Protein AF-A0A4Q3JLR6-F1 (afdb_monomer_lite)

Secondary structure (DSSP, 8-state):
-------------------------------PPPHHHHHHHHHHHHTT-TT-PPPHHHHHHHH-TT-PPBP-S---------B--SSPPPBPPSPPPPTTTS-TTHHHHHSBSS-B-TTSBBSS---------SB---SSSEEEEEEETTEES-S-----TT-EEEEEE--SS--B-EEEETS--SS---B-TTS--EEE--SSSS--EEEE------

Radius of gyration: 26.99 Å; chains: 1; bounding box: 65×76×69 Å

pLDDT: mean 77.84, std 20.74, range [34.09, 97.25]

Sequence (218 aa):
MVPPGAIFVGIAATAAALVPLACKRHPETGAHPSASASASAAASAIDKAKGVSLPLEQIAKQVNPGGLAPYEGPFGTVSGTITVKGDPPPALPGPKPPARRCGSESRPLVDRLFRVGPAGELADAVVGVTDYKAFVPAEQPAVNLSIRGCAFDRRAIALTYGQRIDVKNEDKTERYLPHLNGAQAAALMVAMPGGDAAPLLPPLPGPYTLTDDLMHPW

Foldseek 3Di:
DDDDDDDDDDDDDDDDDDDDDDDDDDPPPPPDDAVVVQLVQLVVVLVPDPDDRDPVVVLCCVQPVVNFDADPDDDDDDDDFDFDDDDDFDFADDDQDDCVQAPPQCCQVRGGPWHADPVRTTPADDDDDDDDPHRHDDRHLEAEWEDGRQDIPGFDDDDRARRKYFYAYQDQQDKFFKDWAVADDPDIFIRDHVDGTGIGHRNDDDDTGIDTPDDDPD

Structure (mmCIF, N/CA/C/O backbone):
data_AF-A0A4Q3JLR6-F1
#
_entry.id   AF-A0A4Q3JLR6-F1
#
loop_
_atom_site.group_PDB
_atom_site.id
_atom_site.type_symbol
_atom_site.label_atom_id
_atom_site.label_alt_id
_atom_site.label_comp_id
_atom_site.label_asym_id
_atom_site.label_entity_id
_atom_site.label_seq_id
_atom_site.pdbx_PDB_ins_code
_atom_site.Cartn_x
_atom_site.Cartn_y
_atom_site.Cartn_z
_atom_site.occupancy
_atom_site.B_iso_or_equiv
_atom_site.auth_seq_id
_atom_site.auth_comp_id
_atom_site.auth_asym_id
_atom_site.auth_atom_id
_atom_site.pdbx_PDB_model_num
ATOM 1 N N . MET A 1 1 ? 37.969 -54.412 18.534 1.00 35.50 1 MET A N 1
ATOM 2 C CA . MET A 1 1 ? 38.323 -55.396 19.578 1.00 35.50 1 MET A CA 1
ATOM 3 C C . MET A 1 1 ? 39.426 -54.793 20.443 1.00 35.50 1 MET A C 1
ATOM 5 O O . MET A 1 1 ? 40.494 -54.588 19.899 1.00 35.50 1 MET A O 1
ATOM 9 N N . VAL A 1 2 ? 39.059 -54.421 21.688 1.00 35.19 2 VAL A N 1
ATOM 10 C CA . VAL A 1 2 ? 39.763 -54.410 23.011 1.00 35.19 2 VAL A CA 1
ATOM 11 C C . VAL A 1 2 ? 41.275 -54.017 23.088 1.00 35.19 2 VAL A C 1
ATOM 13 O O . VAL A 1 2 ? 42.024 -54.324 22.176 1.00 35.19 2 VAL A O 1
ATOM 16 N N . PRO A 1 3 ? 41.787 -53.507 24.235 1.00 61.84 3 PRO A N 1
ATOM 17 C CA . PRO A 1 3 ? 42.004 -52.113 24.690 1.00 61.84 3 PRO A CA 1
ATOM 18 C C . PRO A 1 3 ? 43.518 -51.966 25.088 1.00 61.84 3 PRO A C 1
ATOM 20 O O . PRO A 1 3 ? 44.324 -52.519 24.346 1.00 61.84 3 PRO A O 1
ATOM 23 N N . PRO A 1 4 ? 43.993 -51.446 26.254 1.00 58.72 4 PRO A N 1
ATOM 24 C CA . PRO A 1 4 ? 43.589 -50.376 27.190 1.00 58.72 4 PRO A CA 1
ATOM 25 C C . PRO A 1 4 ? 44.741 -49.369 27.478 1.00 58.72 4 PRO A C 1
ATOM 27 O O . PRO A 1 4 ? 45.855 -49.521 26.990 1.00 58.72 4 PRO A O 1
ATOM 30 N N . GLY A 1 5 ? 44.515 -48.373 28.346 1.00 40.22 5 GLY A N 1
ATOM 31 C CA . GLY A 1 5 ? 45.630 -47.641 28.964 1.00 40.22 5 GLY A CA 1
ATOM 32 C C . GLY A 1 5 ? 45.243 -46.378 29.723 1.00 40.22 5 GLY A C 1
ATOM 33 O O . GLY A 1 5 ? 45.533 -45.278 29.271 1.00 40.22 5 GLY A O 1
ATOM 34 N N . ALA A 1 6 ? 44.595 -46.533 30.877 1.00 47.84 6 ALA A N 1
ATOM 35 C CA . ALA A 1 6 ? 44.444 -45.466 31.861 1.00 47.84 6 ALA A CA 1
ATOM 36 C C . ALA A 1 6 ? 45.706 -45.379 32.739 1.00 47.84 6 ALA A C 1
ATOM 38 O O . ALA A 1 6 ? 46.126 -46.402 33.275 1.00 47.84 6 ALA A O 1
ATOM 39 N N . ILE A 1 7 ? 46.255 -44.175 32.945 1.00 49.56 7 ILE A N 1
ATOM 40 C CA . ILE A 1 7 ? 47.109 -43.843 34.098 1.00 49.56 7 ILE A CA 1
ATOM 41 C C . ILE A 1 7 ? 46.706 -42.457 34.623 1.00 49.56 7 ILE A C 1
ATOM 43 O O . ILE A 1 7 ? 46.738 -41.463 33.903 1.00 49.56 7 ILE A O 1
ATOM 47 N N . PHE A 1 8 ? 46.321 -42.438 35.899 1.00 39.84 8 PHE A N 1
ATOM 48 C CA . PHE A 1 8 ? 46.140 -41.278 36.772 1.00 39.84 8 PHE A CA 1
ATOM 49 C C . PHE A 1 8 ? 47.484 -40.841 37.366 1.00 39.84 8 PHE A C 1
ATOM 51 O O . PHE A 1 8 ? 48.142 -41.699 37.938 1.00 39.84 8 PHE A O 1
ATOM 58 N N . VAL A 1 9 ? 47.803 -39.539 37.345 1.00 43.84 9 VAL A N 1
ATOM 59 C CA . VAL A 1 9 ? 48.563 -38.729 38.341 1.00 43.84 9 VAL A CA 1
ATOM 60 C C . VAL A 1 9 ? 48.298 -37.263 37.925 1.00 43.84 9 VAL A C 1
ATOM 62 O O . VAL A 1 9 ? 48.323 -36.986 36.736 1.00 43.84 9 VAL A O 1
ATOM 65 N N . GLY A 1 10 ? 48.001 -36.234 38.716 1.00 34.31 10 GLY A N 1
ATOM 66 C CA . GLY A 1 10 ? 48.010 -35.973 40.148 1.00 34.31 10 GLY A CA 1
ATOM 67 C C . GLY A 1 10 ? 48.286 -34.465 40.328 1.00 34.31 10 GLY A C 1
ATOM 68 O O . GLY A 1 10 ? 49.300 -33.980 39.853 1.00 34.31 10 GLY A O 1
ATOM 69 N N . ILE A 1 11 ? 47.352 -33.760 40.980 1.00 44.03 11 ILE A N 1
ATOM 70 C CA . ILE A 1 11 ? 47.501 -32.547 41.817 1.00 44.03 11 ILE A CA 1
ATOM 71 C C . ILE A 1 11 ? 48.269 -31.329 41.249 1.00 44.03 11 ILE A C 1
ATOM 73 O O . ILE A 1 11 ? 49.492 -31.324 41.193 1.00 44.03 11 ILE A O 1
ATOM 77 N N . ALA A 1 12 ? 47.559 -30.206 41.082 1.00 39.41 12 ALA A N 1
ATOM 78 C CA . ALA A 1 12 ? 48.011 -28.900 41.581 1.00 39.41 12 ALA A CA 1
ATOM 79 C C . ALA A 1 12 ? 46.808 -27.963 41.760 1.00 39.41 12 ALA A C 1
ATOM 81 O O . ALA A 1 12 ? 46.149 -27.569 40.800 1.00 39.41 12 ALA A O 1
ATOM 82 N N . ALA A 1 13 ? 46.516 -27.634 43.016 1.00 45.53 13 ALA A N 1
ATOM 83 C CA . ALA A 1 13 ? 45.583 -26.590 43.393 1.00 45.53 13 ALA A CA 1
ATOM 84 C C . ALA A 1 13 ? 46.264 -25.222 43.252 1.00 45.53 13 ALA A C 1
ATOM 86 O O . ALA A 1 13 ? 47.296 -24.981 43.876 1.00 45.53 13 ALA A O 1
ATOM 87 N N . THR A 1 14 ? 45.650 -24.309 42.506 1.00 44.09 14 THR A N 1
ATOM 88 C CA . THR A 1 14 ? 45.899 -22.869 42.626 1.00 44.09 14 THR A CA 1
ATOM 89 C C . THR A 1 14 ? 44.562 -22.150 42.693 1.00 44.09 14 THR A C 1
ATOM 91 O O . THR A 1 14 ? 43.812 -22.049 41.725 1.00 44.09 14 THR A O 1
ATOM 94 N N . ALA A 1 15 ? 44.254 -21.675 43.896 1.00 44.75 15 ALA A N 1
ATOM 95 C CA . ALA A 1 15 ? 43.180 -20.738 44.149 1.00 44.75 15 ALA A CA 1
ATOM 96 C C . ALA A 1 15 ? 43.556 -19.379 43.542 1.00 44.75 15 ALA A C 1
ATOM 98 O O . ALA A 1 15 ? 44.544 -18.769 43.946 1.00 44.75 15 ALA A O 1
ATOM 99 N N . ALA A 1 16 ? 42.753 -18.897 42.596 1.00 45.00 16 ALA A N 1
ATOM 100 C CA . ALA A 1 16 ? 42.774 -17.512 42.148 1.00 45.00 16 ALA A CA 1
ATOM 101 C C . ALA A 1 16 ? 41.380 -16.922 42.377 1.00 45.00 16 ALA A C 1
ATOM 103 O O . ALA A 1 16 ? 40.434 -17.191 41.640 1.00 45.00 16 ALA A O 1
ATOM 104 N N . ALA A 1 17 ? 41.259 -16.150 43.456 1.00 46.53 17 ALA A N 1
ATOM 105 C CA . ALA A 1 17 ? 40.104 -15.315 43.729 1.00 46.53 17 ALA A CA 1
ATOM 106 C C . ALA A 1 17 ? 40.109 -14.120 42.762 1.00 46.53 17 ALA A C 1
ATOM 108 O O . ALA A 1 17 ? 41.032 -13.307 42.785 1.00 46.53 17 ALA A O 1
ATOM 109 N N . LEU A 1 18 ? 39.071 -14.006 41.932 1.00 42.97 18 LEU A N 1
ATOM 110 C CA . LEU A 1 18 ? 38.823 -12.855 41.065 1.00 42.97 18 LEU A CA 1
ATOM 111 C C . LEU A 1 18 ? 37.411 -12.313 41.328 1.00 42.97 18 LEU A C 1
ATOM 113 O O . LEU A 1 18 ? 36.405 -12.901 40.949 1.00 42.97 18 LEU A O 1
ATOM 117 N N . VAL A 1 19 ? 37.411 -11.210 42.078 1.00 43.50 19 VAL A N 1
ATOM 118 C CA . VAL A 1 19 ? 36.491 -10.060 42.120 1.00 43.50 19 VAL A CA 1
ATOM 119 C C . VAL A 1 19 ? 35.161 -10.202 41.346 1.00 43.50 19 VAL A C 1
ATOM 121 O O . VAL A 1 19 ? 35.178 -10.241 40.116 1.00 43.50 19 VAL A O 1
ATOM 124 N N . PRO A 1 20 ? 33.989 -10.143 42.013 1.00 41.44 20 PRO A N 1
ATOM 125 C CA . PRO A 1 20 ? 32.716 -9.995 41.317 1.00 41.44 20 PRO A CA 1
ATOM 126 C C . PRO A 1 20 ? 32.564 -8.558 40.792 1.00 41.44 20 PRO A C 1
ATOM 128 O O . PRO A 1 20 ? 32.351 -7.613 41.553 1.00 41.44 20 PRO A O 1
ATOM 131 N N . LEU A 1 21 ? 32.645 -8.390 39.471 1.00 41.97 21 LEU A N 1
ATOM 132 C CA . LEU A 1 21 ? 32.156 -7.195 38.785 1.00 41.97 21 LEU A CA 1
ATOM 133 C C . LEU A 1 21 ? 30.625 -7.181 38.859 1.00 41.97 21 LEU A C 1
ATOM 135 O O . LEU A 1 21 ? 29.932 -7.929 38.172 1.00 41.97 21 LEU A O 1
ATOM 139 N N . ALA A 1 22 ? 30.106 -6.320 39.728 1.00 40.38 22 ALA A N 1
ATOM 140 C CA . ALA A 1 22 ? 28.695 -5.999 39.830 1.00 40.38 22 ALA A CA 1
ATOM 141 C C . ALA A 1 22 ? 28.209 -5.312 38.540 1.00 40.38 22 ALA A C 1
ATOM 143 O O . ALA A 1 22 ? 28.513 -4.144 38.289 1.00 40.38 22 ALA A O 1
ATOM 144 N N . CYS A 1 23 ? 27.417 -6.016 37.728 1.00 38.97 23 CYS A N 1
ATOM 145 C CA . CYS A 1 23 ? 26.651 -5.409 36.642 1.00 38.97 23 CYS A CA 1
ATOM 146 C C . CYS A 1 23 ? 25.547 -4.514 37.229 1.00 38.97 23 CYS A C 1
ATOM 148 O O . CYS A 1 23 ? 24.474 -4.989 37.603 1.00 38.97 23 CYS A O 1
ATOM 150 N N . LYS A 1 24 ? 25.791 -3.201 37.289 1.00 36.09 24 LYS A N 1
ATOM 151 C CA . LYS A 1 24 ? 24.725 -2.201 37.420 1.00 36.09 24 LYS A CA 1
ATOM 152 C C . LYS A 1 24 ? 23.879 -2.233 36.144 1.00 36.09 24 LYS A C 1
ATOM 154 O O . LYS A 1 24 ? 24.362 -1.860 35.079 1.00 36.09 24 LYS A O 1
ATOM 159 N N . ARG A 1 25 ? 22.622 -2.675 36.244 1.00 39.12 25 ARG A N 1
ATOM 160 C CA . ARG A 1 25 ? 21.622 -2.458 35.190 1.00 39.12 25 ARG A CA 1
ATOM 161 C C . ARG A 1 25 ? 21.289 -0.968 35.160 1.00 39.12 25 ARG A C 1
ATOM 163 O O . ARG A 1 25 ? 20.754 -0.440 36.132 1.00 39.12 25 ARG A O 1
ATOM 170 N N . HIS A 1 26 ? 21.630 -0.303 34.062 1.00 34.09 26 HIS A N 1
ATOM 171 C CA . HIS A 1 26 ? 21.045 0.989 33.732 1.00 34.09 26 HIS A CA 1
ATOM 172 C C . HIS A 1 26 ? 19.558 0.779 33.410 1.00 34.09 26 HIS A C 1
ATOM 174 O O . HIS A 1 26 ? 19.243 -0.130 32.639 1.00 34.09 26 HIS A O 1
ATOM 180 N N . PRO A 1 27 ? 18.636 1.576 33.973 1.00 37.34 27 PRO A N 1
ATOM 181 C CA . PRO A 1 27 ? 17.302 1.681 33.413 1.00 37.34 27 PRO A CA 1
ATOM 182 C C . PRO A 1 27 ? 17.435 2.423 32.080 1.00 37.34 27 PRO A C 1
ATOM 184 O O . PRO A 1 27 ? 17.799 3.599 32.050 1.00 37.34 27 PRO A O 1
ATOM 187 N N . GLU A 1 28 ? 17.193 1.726 30.973 1.00 38.84 28 GLU A N 1
ATOM 188 C CA . GLU A 1 28 ? 16.922 2.387 29.702 1.00 38.84 28 GLU A CA 1
ATOM 189 C C . GLU A 1 28 ? 15.568 3.078 29.825 1.00 38.84 28 GLU A C 1
ATOM 191 O O . GLU A 1 28 ? 14.506 2.476 29.677 1.00 38.84 28 GLU A O 1
ATOM 196 N N . THR A 1 29 ? 15.610 4.370 30.126 1.00 38.75 29 THR A N 1
ATOM 197 C CA . THR A 1 29 ? 14.487 5.277 29.926 1.00 38.75 29 THR A CA 1
ATOM 198 C C . THR A 1 29 ? 14.342 5.506 28.421 1.00 38.75 29 THR A C 1
ATOM 200 O O . THR A 1 29 ? 14.709 6.551 27.891 1.00 38.75 29 THR A O 1
ATOM 203 N N . GLY A 1 30 ? 13.851 4.492 27.707 1.00 34.91 30 GLY A N 1
ATOM 204 C CA . GLY A 1 30 ? 13.341 4.650 26.354 1.00 34.91 30 GLY A CA 1
ATOM 205 C C . GLY A 1 30 ? 12.062 5.469 26.437 1.00 34.91 30 GLY A C 1
ATOM 206 O O . GLY A 1 30 ? 11.002 4.944 26.772 1.00 34.91 30 GLY A O 1
ATOM 207 N N . ALA A 1 31 ? 12.165 6.775 26.206 1.00 40.59 31 ALA A N 1
ATOM 208 C CA . ALA A 1 31 ? 11.003 7.631 26.049 1.00 40.59 31 ALA A CA 1
ATOM 209 C C . ALA A 1 31 ? 10.221 7.153 24.817 1.00 40.59 31 ALA A C 1
ATOM 211 O O . ALA A 1 31 ? 10.590 7.447 23.682 1.00 40.59 31 ALA A O 1
ATOM 212 N N . HIS A 1 32 ? 9.153 6.389 25.046 1.00 40.84 32 HIS A N 1
ATOM 213 C CA . HIS A 1 32 ? 8.146 6.141 24.025 1.00 40.84 32 HIS A CA 1
ATOM 214 C C . HIS A 1 32 ? 7.546 7.499 23.629 1.00 40.84 32 HIS A C 1
ATOM 216 O O . HIS A 1 32 ? 7.118 8.245 24.519 1.00 40.84 32 HIS A O 1
ATOM 222 N N . PRO A 1 33 ? 7.519 7.869 22.337 1.00 41.62 33 PRO A N 1
ATOM 223 C CA . PRO A 1 33 ? 6.806 9.065 21.920 1.00 41.62 33 PRO A CA 1
ATOM 224 C C . PRO A 1 33 ? 5.339 8.917 22.337 1.00 41.62 33 PRO A C 1
ATOM 226 O O . PRO A 1 33 ? 4.688 7.919 22.035 1.00 41.62 33 PRO A O 1
ATOM 229 N N . SER A 1 34 ? 4.844 9.894 23.096 1.00 41.53 34 SER A N 1
ATOM 230 C CA . SER A 1 34 ? 3.476 9.906 23.612 1.00 41.53 34 SER A CA 1
ATOM 231 C C . SER A 1 34 ? 2.475 9.767 22.457 1.00 41.53 34 SER A C 1
ATOM 233 O O . SER A 1 34 ? 2.562 10.496 21.467 1.00 41.53 34 SER A O 1
ATOM 235 N N . ALA A 1 35 ? 1.506 8.856 22.583 1.00 45.66 35 ALA A N 1
ATOM 236 C CA . ALA A 1 35 ? 0.460 8.606 21.583 1.00 45.66 35 ALA A CA 1
ATOM 237 C C . ALA A 1 35 ? -0.347 9.874 21.226 1.00 45.66 35 ALA A C 1
ATOM 239 O O . ALA A 1 35 ? -0.859 10.005 20.114 1.00 45.66 35 ALA A O 1
ATOM 240 N N . SER A 1 36 ? -0.380 10.857 22.133 1.00 38.28 36 SER A N 1
ATOM 241 C CA . SER A 1 36 ? -0.976 12.178 21.909 1.00 38.28 36 SER A CA 1
ATOM 242 C C . SER A 1 36 ? -0.201 13.019 20.877 1.00 38.28 36 SER A C 1
ATOM 244 O O . SER A 1 36 ? -0.793 13.750 20.080 1.00 38.28 36 SER A O 1
ATOM 246 N N . ALA A 1 37 ? 1.124 12.844 20.793 1.00 35.47 37 ALA A N 1
ATOM 247 C CA . ALA A 1 37 ? 1.944 13.432 19.735 1.00 35.47 37 ALA A CA 1
ATOM 248 C C . ALA A 1 37 ? 1.745 12.721 18.387 1.00 35.47 37 ALA A C 1
ATOM 250 O O . ALA A 1 37 ? 1.830 13.374 17.356 1.00 35.47 37 ALA A O 1
ATOM 251 N N . SER A 1 38 ? 1.428 11.421 18.376 1.00 45.47 38 SER A N 1
ATOM 252 C CA . SER A 1 38 ? 1.173 10.645 17.150 1.00 45.47 38 SER A CA 1
ATOM 253 C C . SER A 1 38 ? -0.202 10.949 16.536 1.00 45.47 38 SER A C 1
ATOM 255 O O . SER A 1 38 ? -0.286 11.156 15.331 1.00 45.47 38 SER A O 1
ATOM 257 N N . ALA A 1 39 ? -1.260 11.121 17.339 1.00 40.66 39 ALA A N 1
ATOM 258 C CA . ALA A 1 39 ? -2.572 11.558 16.839 1.00 40.66 39 ALA A CA 1
ATOM 259 C C . ALA A 1 39 ? -2.558 13.017 16.334 1.00 40.66 39 ALA A C 1
ATOM 261 O O . ALA A 1 39 ? -3.150 13.330 15.301 1.00 40.66 39 ALA A O 1
ATOM 262 N N . SER A 1 40 ? -1.826 13.902 17.023 1.00 38.78 40 SER A N 1
ATOM 263 C CA . SER A 1 40 ? -1.616 15.292 16.596 1.00 38.78 40 SER A CA 1
ATOM 264 C C . SER A 1 40 ? -0.673 15.395 15.388 1.00 38.78 40 SER A C 1
ATOM 266 O O . SER A 1 40 ? -0.902 16.208 14.498 1.00 38.78 40 SER A O 1
ATOM 268 N N . ALA A 1 41 ? 0.335 14.524 15.270 1.00 41.88 41 ALA A N 1
ATOM 269 C CA . ALA A 1 41 ? 1.189 14.430 14.084 1.00 41.88 41 ALA A CA 1
ATOM 270 C C . ALA A 1 41 ? 0.464 13.795 12.888 1.00 41.88 41 ALA A C 1
ATOM 272 O O . ALA A 1 41 ? 0.683 14.230 11.760 1.00 41.88 41 ALA A O 1
ATOM 273 N N . ALA A 1 42 ? -0.430 12.828 13.116 1.00 43.69 42 ALA A N 1
ATOM 274 C CA . ALA A 1 42 ? -1.326 12.290 12.097 1.00 43.69 42 ALA A CA 1
ATOM 275 C C . ALA A 1 42 ? -2.252 13.387 11.555 1.00 43.69 42 ALA A C 1
ATOM 277 O O . ALA A 1 42 ? -2.333 13.568 10.346 1.00 43.69 42 ALA A O 1
ATOM 278 N N . ALA A 1 43 ? -2.854 14.191 12.436 1.00 39.97 43 ALA A N 1
ATOM 279 C CA . ALA A 1 43 ? -3.676 15.337 12.052 1.00 39.97 43 ALA A CA 1
ATOM 280 C C . ALA A 1 43 ? -2.866 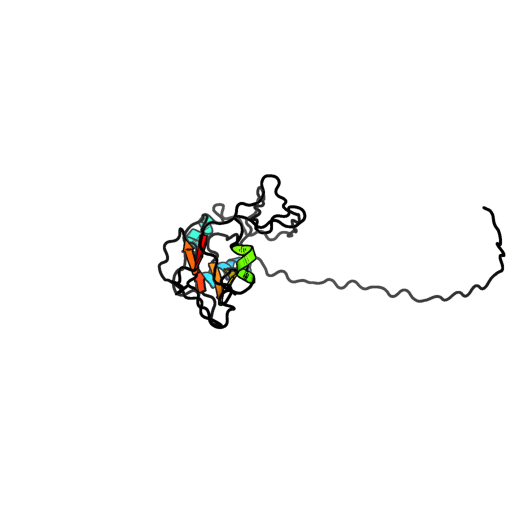16.461 11.367 1.00 39.97 43 ALA A C 1
ATOM 282 O O . ALA A 1 43 ? -3.263 16.972 10.325 1.00 39.97 43 ALA A O 1
ATOM 283 N N . SER A 1 44 ? -1.688 16.808 11.894 1.00 38.00 44 SER A N 1
ATOM 284 C CA . SER A 1 44 ? -0.866 17.926 11.401 1.00 38.00 44 SER A CA 1
ATOM 285 C C . SER A 1 44 ? -0.096 17.603 10.111 1.00 38.00 44 SER A C 1
ATOM 287 O O . SER A 1 44 ? 0.204 18.495 9.316 1.00 38.00 44 SER A O 1
ATOM 289 N N . ALA A 1 45 ? 0.201 16.329 9.846 1.00 43.88 45 ALA A N 1
ATOM 290 C CA . ALA A 1 45 ? 0.805 15.903 8.586 1.00 43.88 45 ALA A CA 1
ATOM 291 C C . ALA A 1 45 ? -0.213 15.770 7.441 1.00 43.88 45 ALA A C 1
ATOM 293 O O . ALA A 1 45 ? 0.207 15.751 6.283 1.00 43.88 45 ALA A O 1
ATOM 294 N N . ILE A 1 46 ? -1.515 15.703 7.743 1.00 47.50 46 ILE A N 1
ATOM 295 C CA . ILE A 1 46 ? -2.594 15.786 6.746 1.00 47.50 46 ILE A CA 1
ATOM 296 C C . ILE A 1 46 ? -2.769 17.242 6.269 1.00 47.50 46 ILE A C 1
ATOM 298 O O . ILE A 1 46 ? -3.002 17.465 5.084 1.00 47.50 46 ILE A O 1
ATOM 302 N N . ASP A 1 47 ? -2.526 18.236 7.130 1.00 41.09 47 ASP A N 1
ATOM 303 C CA . ASP A 1 47 ? -2.670 19.665 6.794 1.00 41.09 47 ASP A CA 1
ATOM 304 C C . ASP A 1 47 ? -1.568 20.241 5.884 1.00 41.09 47 ASP A C 1
ATOM 306 O O . ASP A 1 47 ? -1.758 21.284 5.257 1.00 41.09 47 ASP A O 1
ATOM 310 N N . LYS A 1 48 ? -0.401 19.590 5.772 1.00 42.75 48 LYS A N 1
ATOM 311 C CA . LYS A 1 48 ? 0.719 20.095 4.945 1.00 42.75 48 LYS A CA 1
ATOM 312 C C . LYS A 1 48 ? 0.795 19.508 3.534 1.00 42.75 48 LYS A C 1
ATOM 314 O O . LYS A 1 48 ? 1.596 19.990 2.730 1.00 42.75 48 LYS A O 1
ATOM 319 N N . ALA A 1 49 ? -0.034 18.521 3.201 1.00 43.91 49 ALA A N 1
ATOM 320 C CA . ALA A 1 49 ? -0.121 17.998 1.843 1.00 43.91 49 ALA A CA 1
ATOM 321 C C . ALA A 1 49 ? -1.052 18.891 1.008 1.00 43.91 49 ALA A C 1
ATOM 323 O O . ALA A 1 49 ? -2.274 18.767 1.045 1.00 43.91 49 ALA A O 1
ATOM 324 N N . LYS A 1 50 ? -0.472 19.821 0.241 1.00 43.03 50 LYS A N 1
ATOM 325 C CA . LYS A 1 50 ? -1.209 20.580 -0.777 1.00 43.03 50 LYS A CA 1
ATOM 326 C C . LYS A 1 50 ? -1.833 19.597 -1.776 1.00 43.03 50 LYS A C 1
ATOM 328 O O . LYS A 1 50 ? -1.110 19.045 -2.598 1.00 43.03 50 LYS A O 1
ATOM 333 N N . GLY A 1 51 ? -3.150 19.399 -1.731 1.00 50.41 51 GLY A N 1
ATOM 334 C CA . GLY A 1 51 ? -3.876 18.797 -2.852 1.00 50.41 51 GLY A CA 1
ATOM 335 C C . GLY A 1 51 ? -5.144 18.030 -2.503 1.00 50.41 51 GLY A C 1
ATOM 336 O O . GLY A 1 51 ? -6.133 18.200 -3.203 1.00 50.41 51 GLY A O 1
ATOM 337 N N . VAL A 1 52 ? -5.158 17.222 -1.441 1.00 54.75 52 VAL A N 1
ATOM 338 C CA . VAL A 1 52 ? -6.348 16.459 -1.020 1.00 54.75 52 VAL A CA 1
ATOM 339 C C . VAL A 1 52 ? -6.239 16.201 0.483 1.00 54.75 52 VAL A C 1
ATOM 341 O O . VAL A 1 52 ? -5.557 15.269 0.898 1.00 54.75 52 VAL A O 1
ATOM 344 N N . SER A 1 53 ? -6.867 17.035 1.312 1.00 66.75 53 SER A N 1
ATOM 345 C CA . SER A 1 53 ? -7.029 16.736 2.737 1.00 66.75 53 SER A CA 1
ATOM 346 C C . SER A 1 53 ? -8.429 16.176 2.969 1.00 66.75 53 SER A C 1
ATOM 348 O O . SER A 1 53 ? -9.439 16.792 2.626 1.00 66.75 53 SER A O 1
ATOM 350 N N . LEU A 1 54 ? -8.499 14.964 3.520 1.00 78.50 54 LEU A N 1
ATOM 351 C CA . LEU A 1 54 ? -9.752 14.436 4.051 1.00 78.50 54 LEU A CA 1
ATOM 352 C C . LEU A 1 54 ? -10.098 15.218 5.332 1.00 78.50 54 LEU A C 1
ATOM 354 O O . LEU A 1 54 ? -9.197 15.468 6.138 1.00 78.50 54 LEU A O 1
ATOM 358 N N . PRO A 1 55 ? -11.369 15.596 5.560 1.00 84.19 55 PRO A N 1
ATOM 359 C CA . PRO A 1 55 ? -11.753 16.288 6.785 1.00 84.19 55 PRO A CA 1
ATOM 360 C C . PRO A 1 55 ? -11.409 15.449 8.021 1.00 84.19 55 PRO A C 1
ATOM 362 O O . PRO A 1 55 ? -11.878 14.317 8.157 1.00 84.19 55 PRO A O 1
ATOM 365 N N . LEU A 1 56 ? -10.623 16.009 8.947 1.00 84.00 56 LEU A N 1
ATOM 366 C CA . LEU A 1 56 ? -10.152 15.302 10.147 1.00 84.00 56 LEU A CA 1
ATOM 367 C C . LEU A 1 56 ? -11.303 14.732 10.988 1.00 84.00 56 LEU A C 1
ATOM 369 O O . LEU A 1 56 ? -11.193 13.637 11.532 1.00 84.00 56 LEU A O 1
ATOM 373 N N . GLU A 1 57 ? -12.436 15.433 11.040 1.00 86.62 57 GLU A N 1
ATOM 374 C CA . GLU A 1 57 ? -13.642 14.970 11.733 1.00 86.62 57 GLU A CA 1
ATOM 375 C C . GLU A 1 57 ? -14.222 13.691 11.114 1.00 86.62 57 GLU A C 1
ATOM 377 O O . GLU A 1 57 ? -14.654 12.787 11.831 1.00 86.62 57 GLU A O 1
ATOM 382 N N . GLN A 1 58 ? -14.202 13.580 9.781 1.00 88.44 58 GLN A N 1
ATOM 383 C CA . GLN A 1 58 ? -14.659 12.377 9.083 1.00 88.44 58 GLN A CA 1
ATOM 384 C C . GLN A 1 58 ? -13.713 11.205 9.342 1.00 88.44 58 GLN A C 1
ATOM 386 O O . GLN A 1 58 ? -14.172 10.088 9.577 1.00 88.44 58 GLN A O 1
ATOM 391 N N . ILE A 1 59 ? -12.403 11.465 9.353 1.00 90.00 59 ILE A N 1
ATOM 392 C CA . ILE A 1 59 ? -11.391 10.462 9.697 1.00 90.00 59 ILE A CA 1
ATOM 393 C C . ILE A 1 59 ? -11.614 9.965 11.127 1.00 90.00 59 ILE A C 1
ATOM 395 O O . ILE A 1 59 ? -11.725 8.760 11.343 1.00 90.00 59 ILE A O 1
ATOM 399 N N . ALA A 1 60 ? -11.749 10.878 12.092 1.00 88.88 60 ALA A N 1
ATOM 400 C CA . ALA A 1 60 ? -11.946 10.540 13.497 1.00 88.88 60 ALA A CA 1
ATOM 401 C C . ALA A 1 60 ? -13.219 9.711 13.713 1.00 88.88 60 ALA A C 1
ATOM 403 O O . ALA A 1 60 ? -13.175 8.682 14.385 1.00 88.88 60 ALA A O 1
ATOM 404 N N . LYS A 1 61 ? -14.335 10.103 13.085 1.00 91.50 61 LYS A N 1
ATOM 405 C CA . LYS A 1 61 ? -15.604 9.371 13.172 1.00 91.50 61 LYS A CA 1
ATOM 406 C C . LYS A 1 61 ? -15.518 7.965 12.572 1.00 91.50 61 LYS A C 1
ATOM 408 O O . LYS A 1 61 ? -16.158 7.052 13.085 1.00 91.50 61 LYS A O 1
ATOM 413 N N . GLN A 1 62 ? -14.750 7.788 11.498 1.00 90.94 62 GLN A N 1
ATOM 414 C CA . GLN A 1 62 ? -14.605 6.497 10.827 1.00 90.94 62 GLN A CA 1
ATOM 415 C C . GLN A 1 62 ? -13.648 5.557 11.569 1.00 90.94 62 GLN A C 1
ATOM 417 O O . GLN A 1 62 ? -13.923 4.367 11.692 1.00 90.94 62 GLN A O 1
ATOM 422 N N . VAL A 1 63 ? -12.518 6.081 12.043 1.00 91.69 63 VAL A N 1
ATOM 423 C CA . VAL A 1 63 ? -11.455 5.300 12.692 1.00 91.69 63 VAL A CA 1
ATOM 424 C C . VAL A 1 63 ? -11.771 5.031 14.168 1.00 91.69 63 VAL A C 1
ATOM 426 O O . VAL A 1 63 ? -11.397 3.990 14.702 1.00 91.69 63 VAL A O 1
ATOM 429 N N . ASN A 1 64 ? -12.478 5.947 14.831 1.00 92.81 64 ASN A N 1
ATOM 430 C CA . ASN A 1 64 ? -12.838 5.855 16.241 1.00 92.81 64 ASN A CA 1
ATOM 431 C C . ASN A 1 64 ? -14.293 6.314 16.474 1.00 92.81 64 ASN A C 1
ATOM 433 O O . ASN A 1 64 ? -14.532 7.342 17.114 1.00 92.81 64 ASN A O 1
ATOM 437 N N . PRO A 1 65 ? -15.291 5.553 15.984 1.00 91.69 65 PRO A N 1
ATOM 438 C CA . PRO A 1 65 ? -16.703 5.924 16.117 1.00 91.69 65 PRO A CA 1
ATOM 439 C C . PRO A 1 65 ? -17.167 6.003 17.576 1.00 91.69 65 PRO A C 1
ATOM 441 O O . PRO A 1 65 ? -18.104 6.735 17.885 1.00 91.69 65 PRO A O 1
ATOM 444 N N . GLY A 1 66 ? -16.512 5.263 18.475 1.00 91.69 66 GLY A N 1
ATOM 445 C CA . GLY A 1 66 ? -16.794 5.284 19.910 1.00 91.69 66 GLY A CA 1
ATOM 446 C C . GLY A 1 66 ? -16.157 6.453 20.664 1.00 91.69 66 GLY A C 1
ATOM 447 O O . GLY A 1 66 ? -16.376 6.559 21.866 1.00 91.69 66 GLY A O 1
ATOM 448 N N . GLY A 1 67 ? -15.353 7.294 20.001 1.00 92.31 67 GLY A N 1
ATOM 449 C CA . GLY A 1 67 ? -14.657 8.411 20.646 1.00 92.31 67 GLY A CA 1
ATOM 450 C C . GLY A 1 67 ? -13.756 7.976 21.806 1.00 92.31 67 GLY A C 1
ATOM 451 O O . GLY A 1 67 ? -13.585 8.720 22.768 1.00 92.31 67 GLY A O 1
ATOM 452 N N . LEU A 1 68 ? -13.219 6.754 21.753 1.00 92.94 68 LEU A N 1
ATOM 453 C CA . LEU A 1 68 ? -12.378 6.202 22.809 1.00 92.94 68 LEU A CA 1
ATOM 454 C C . LEU A 1 68 ? -11.065 6.984 22.905 1.00 92.94 68 LEU A C 1
ATOM 456 O O . LEU A 1 68 ? -10.513 7.416 21.892 1.00 92.94 68 LEU A O 1
ATOM 460 N N . ALA A 1 69 ? -10.531 7.127 24.115 1.00 93.38 69 ALA A N 1
ATOM 461 C CA . ALA A 1 69 ? -9.191 7.673 24.286 1.00 93.38 69 ALA A CA 1
ATOM 462 C C . ALA A 1 69 ? -8.147 6.762 23.599 1.00 93.38 69 ALA A C 1
ATOM 464 O O . ALA A 1 69 ? -8.319 5.535 23.611 1.00 93.38 69 ALA A O 1
ATOM 465 N N . PRO A 1 70 ? -7.073 7.327 23.008 1.00 93.62 70 PRO A N 1
ATOM 466 C CA . PRO A 1 70 ? -5.949 6.542 22.511 1.00 93.62 70 PRO A CA 1
ATOM 467 C C . PRO A 1 70 ? -5.387 5.623 23.597 1.00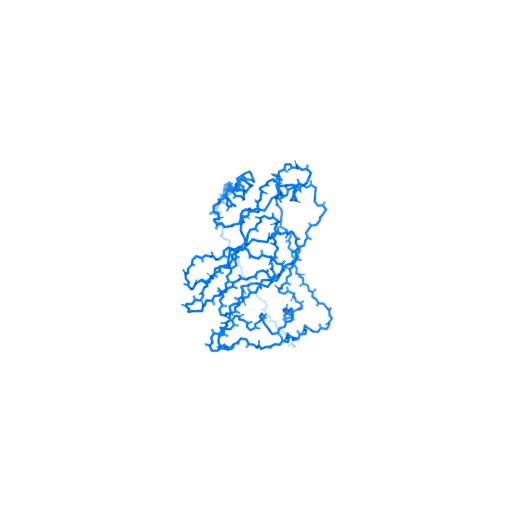 93.62 70 PRO A C 1
ATOM 469 O O . PRO A 1 70 ? -5.295 5.999 24.763 1.00 93.62 70 PRO A O 1
ATOM 472 N N . TYR A 1 71 ? -5.011 4.410 23.213 1.00 93.69 71 TYR A N 1
ATOM 473 C CA . TYR A 1 71 ? -4.404 3.447 24.117 1.00 93.69 71 TYR A CA 1
ATOM 474 C C . TYR A 1 71 ? -3.015 3.917 24.571 1.00 93.69 71 TYR A C 1
ATOM 476 O O . TYR A 1 71 ? -2.135 4.155 23.745 1.00 93.69 71 TYR A O 1
ATOM 484 N N . GLU A 1 72 ? -2.818 4.001 25.887 1.00 93.25 72 GLU A N 1
ATOM 485 C CA . GLU A 1 72 ? -1.543 4.389 26.517 1.00 93.25 72 GLU A CA 1
ATOM 486 C C . GLU A 1 72 ? -0.903 3.252 27.332 1.00 93.25 72 GLU A C 1
ATOM 488 O O . GLU A 1 72 ? 0.107 3.448 28.007 1.00 93.25 72 GLU A O 1
ATOM 493 N N . GLY A 1 73 ? -1.500 2.057 27.309 1.00 91.75 73 GLY A N 1
ATOM 494 C CA . GLY A 1 73 ? -0.974 0.900 28.027 1.00 91.75 73 GLY A CA 1
ATOM 495 C C . GLY A 1 73 ? 0.260 0.280 27.354 1.00 91.75 73 GLY A C 1
ATOM 496 O O . GLY A 1 73 ? 0.720 0.743 26.309 1.00 91.75 73 GLY A O 1
ATOM 497 N N . PRO A 1 74 ? 0.807 -0.805 27.930 1.00 91.81 74 PRO A N 1
ATOM 498 C CA . PRO A 1 74 ? 1.954 -1.493 27.353 1.00 91.81 74 PRO A CA 1
ATOM 499 C C . PRO A 1 74 ? 1.607 -2.112 25.995 1.00 91.81 74 PRO A C 1
ATOM 501 O O . PRO A 1 74 ? 0.522 -2.671 25.808 1.00 91.81 74 PRO A O 1
ATOM 504 N N . PHE A 1 75 ? 2.558 -2.056 25.067 1.00 89.38 75 PHE A N 1
ATOM 505 C CA . PHE A 1 75 ? 2.481 -2.743 23.781 1.00 89.38 75 PHE A CA 1
ATOM 506 C C . PHE A 1 75 ? 3.230 -4.077 23.846 1.00 89.38 75 PHE A C 1
ATOM 508 O O . PHE A 1 75 ? 4.235 -4.213 24.542 1.00 89.38 75 PHE A O 1
ATOM 515 N N . GLY A 1 76 ? 2.732 -5.065 23.106 1.00 88.75 76 GLY A N 1
ATOM 516 C CA . GLY A 1 76 ? 3.378 -6.360 22.906 1.00 88.75 76 GLY A CA 1
ATOM 517 C C . GLY A 1 76 ? 3.603 -6.628 21.422 1.00 88.75 76 GLY A C 1
ATOM 518 O O . GLY A 1 76 ? 3.017 -5.968 20.568 1.00 88.75 76 GLY A O 1
ATOM 519 N N . THR A 1 77 ? 4.450 -7.606 21.107 1.00 90.69 77 THR A N 1
ATOM 520 C CA . THR A 1 77 ? 4.697 -8.033 19.723 1.00 90.69 77 THR A CA 1
ATOM 521 C C . THR A 1 77 ? 4.006 -9.364 19.459 1.00 90.69 77 THR A C 1
ATOM 523 O O . THR A 1 77 ? 4.217 -10.330 20.190 1.00 90.69 77 THR A O 1
ATOM 526 N N . VAL A 1 78 ? 3.215 -9.428 18.389 1.00 88.94 78 VAL A N 1
ATOM 527 C CA . VAL A 1 78 ? 2.705 -10.689 17.835 1.00 88.94 78 VAL A CA 1
ATOM 528 C C . VAL A 1 78 ? 3.683 -11.146 16.758 1.00 88.94 78 VAL A C 1
ATOM 530 O O . VAL A 1 78 ? 3.998 -10.389 15.846 1.00 88.94 78 VAL A O 1
ATOM 533 N N . SER A 1 79 ? 4.203 -12.366 16.876 1.00 92.25 79 SER A N 1
ATOM 534 C CA . SER A 1 79 ? 5.152 -12.951 15.922 1.00 92.25 79 SER A CA 1
ATOM 535 C C . SER A 1 79 ? 4.693 -14.340 15.500 1.00 92.25 79 SER A C 1
ATOM 537 O O . SER A 1 79 ? 4.144 -15.090 16.305 1.00 92.25 79 SER A O 1
ATOM 539 N N . GLY A 1 80 ? 4.938 -14.691 14.242 1.00 92.69 80 GLY A N 1
ATOM 540 C CA . GLY A 1 80 ? 4.606 -16.000 13.694 1.00 92.69 80 GLY A CA 1
ATOM 541 C C . GLY A 1 80 ? 4.994 -16.115 12.225 1.00 92.69 80 GLY A C 1
ATOM 542 O O . GLY A 1 80 ? 5.387 -15.134 11.595 1.00 92.69 80 GLY A O 1
ATOM 543 N N . THR A 1 81 ? 4.866 -17.323 11.682 1.00 94.38 81 THR A N 1
ATOM 544 C CA . THR A 1 81 ? 5.108 -17.619 10.266 1.00 94.38 81 THR A CA 1
ATOM 545 C C . THR A 1 81 ? 3.797 -18.018 9.610 1.00 94.38 81 THR A C 1
ATOM 547 O O . THR A 1 81 ? 3.116 -18.933 10.073 1.00 94.38 81 THR A O 1
ATOM 550 N N . ILE A 1 82 ? 3.449 -17.345 8.517 1.00 94.31 82 ILE A N 1
ATOM 551 C CA . ILE A 1 82 ? 2.267 -17.672 7.720 1.00 94.31 82 ILE A CA 1
ATOM 552 C C . ILE A 1 82 ? 2.698 -18.646 6.636 1.00 94.31 82 ILE A C 1
ATOM 554 O O . ILE A 1 82 ? 3.603 -18.343 5.862 1.00 94.31 82 ILE A O 1
ATOM 558 N N . THR A 1 83 ? 2.046 -19.805 6.576 1.00 95.06 83 THR A N 1
ATOM 559 C CA . THR A 1 83 ? 2.280 -20.803 5.527 1.00 95.06 83 THR A CA 1
ATOM 560 C C . THR A 1 83 ? 1.005 -21.070 4.745 1.00 95.06 83 THR A C 1
ATOM 562 O O . THR A 1 83 ? -0.101 -20.934 5.272 1.00 95.06 83 THR A O 1
ATOM 565 N N . VAL A 1 84 ? 1.159 -21.448 3.479 1.00 91.69 84 VAL A N 1
ATOM 566 C CA . VAL A 1 84 ? 0.055 -21.813 2.587 1.00 91.69 84 VAL A CA 1
ATOM 567 C C . VAL A 1 84 ? 0.186 -23.276 2.169 1.00 91.69 84 VAL A C 1
ATOM 569 O O . VAL A 1 84 ? 1.284 -23.769 1.917 1.00 91.69 84 VAL A O 1
ATOM 572 N N . LYS A 1 85 ? -0.943 -23.990 2.112 1.00 93.06 85 LYS A N 1
ATOM 573 C CA . LYS A 1 85 ? -1.032 -25.378 1.639 1.00 93.06 85 LYS A CA 1
ATOM 574 C C . LYS A 1 85 ? -2.031 -25.461 0.494 1.00 93.06 85 LYS A C 1
ATOM 576 O O . LYS A 1 85 ? -3.094 -24.853 0.576 1.00 93.06 85 LYS A O 1
ATOM 581 N N . GLY A 1 86 ? -1.707 -26.249 -0.524 1.00 91.31 86 GLY A N 1
ATOM 582 C CA . GLY A 1 86 ? -2.554 -26.456 -1.694 1.00 91.31 86 GLY A CA 1
ATOM 583 C C . GLY A 1 86 ? -1.754 -26.364 -2.984 1.00 91.31 86 GLY A C 1
ATOM 584 O O . GLY A 1 86 ? -0.545 -26.612 -2.990 1.00 91.31 86 GLY A O 1
ATOM 585 N N . ASP A 1 87 ? -2.447 -26.006 -4.059 1.00 92.56 87 ASP A N 1
ATOM 586 C CA . ASP A 1 87 ? -1.847 -25.851 -5.378 1.00 92.56 87 ASP A CA 1
ATOM 587 C C . ASP A 1 87 ? -0.779 -24.744 -5.395 1.00 92.56 87 ASP A C 1
ATOM 589 O O . ASP A 1 87 ? -0.881 -23.751 -4.661 1.00 92.56 87 ASP A O 1
ATOM 593 N N . PRO A 1 88 ? 0.261 -24.885 -6.237 1.00 90.12 88 PRO A N 1
ATOM 594 C CA . PRO A 1 88 ? 1.281 -23.857 -6.379 1.00 90.12 88 PRO A CA 1
ATOM 595 C C . PRO A 1 88 ? 0.670 -22.542 -6.889 1.00 90.12 88 PRO A C 1
ATOM 597 O O . PRO A 1 88 ? -0.303 -22.568 -7.649 1.00 90.12 88 PRO A O 1
ATOM 600 N N . PRO A 1 89 ? 1.262 -21.381 -6.548 1.00 91.31 89 PRO A N 1
ATOM 601 C CA . PRO A 1 89 ? 0.749 -20.097 -6.999 1.00 91.31 89 PRO A CA 1
ATOM 602 C C . PRO A 1 89 ? 0.666 -20.053 -8.530 1.00 91.31 89 PRO A C 1
ATOM 604 O O . PRO A 1 89 ? 1.666 -20.342 -9.211 1.00 91.31 89 PRO A O 1
ATOM 607 N N . PRO A 1 90 ? -0.488 -19.663 -9.097 1.00 92.25 90 PRO A N 1
ATOM 608 C CA . PRO A 1 90 ? -0.615 -19.538 -10.537 1.00 92.25 90 PRO A CA 1
ATOM 609 C C . PRO A 1 90 ? 0.330 -18.448 -11.054 1.00 92.25 90 PRO A C 1
ATOM 611 O O . PRO A 1 90 ? 0.669 -17.490 -10.347 1.00 92.25 90 PRO A O 1
ATOM 614 N N . ALA A 1 91 ? 0.788 -18.617 -12.293 1.00 89.69 91 ALA A N 1
ATOM 615 C CA . ALA A 1 91 ? 1.529 -17.573 -12.987 1.00 89.69 91 ALA A CA 1
ATOM 616 C C . ALA A 1 91 ? 0.601 -16.385 -13.269 1.00 89.69 91 ALA A C 1
ATOM 618 O O . ALA A 1 91 ? -0.574 -16.582 -13.584 1.00 89.69 91 ALA A O 1
ATOM 619 N N . LEU A 1 92 ? 1.124 -15.164 -13.157 1.00 84.56 92 LEU A N 1
ATOM 620 C CA . LEU A 1 92 ? 0.354 -13.988 -13.552 1.00 84.56 92 LEU A CA 1
ATOM 621 C C . LEU A 1 92 ? 0.319 -13.863 -15.082 1.00 84.56 92 LEU A C 1
ATOM 623 O O . LEU A 1 92 ? 1.357 -14.035 -15.727 1.00 84.56 92 LEU A O 1
ATOM 627 N N . PRO A 1 93 ? -0.854 -13.580 -15.673 1.00 79.69 93 PRO A N 1
ATOM 628 C CA . PRO A 1 93 ? -0.956 -13.295 -17.095 1.00 79.69 93 PRO A CA 1
ATOM 629 C C . PRO A 1 93 ? -0.430 -11.885 -17.397 1.00 79.69 93 PRO A C 1
ATOM 631 O O . PRO A 1 93 ? -0.541 -10.984 -16.570 1.00 79.69 93 PRO A O 1
ATOM 634 N N . GLY A 1 94 ? 0.086 -11.683 -18.610 1.00 76.06 94 GLY A N 1
ATOM 635 C CA . GLY A 1 94 ? 0.476 -10.364 -19.113 1.00 76.06 94 GLY A CA 1
ATOM 636 C C . GLY A 1 94 ? 1.950 -10.252 -19.514 1.00 76.06 94 GLY A C 1
ATOM 637 O O . GLY A 1 94 ? 2.739 -11.178 -19.300 1.00 76.06 94 GLY A O 1
ATOM 638 N N . PRO A 1 95 ? 2.321 -9.130 -20.152 1.00 74.50 95 PRO A N 1
ATOM 639 C CA . PRO A 1 95 ? 3.701 -8.865 -20.523 1.00 74.50 95 PRO A CA 1
ATOM 640 C C . PRO A 1 95 ? 4.560 -8.686 -19.270 1.00 74.50 95 PRO A C 1
ATOM 642 O O . PRO A 1 95 ? 4.173 -8.013 -18.315 1.00 74.50 95 PRO A O 1
ATOM 645 N N . LYS A 1 96 ? 5.750 -9.290 -19.279 1.00 77.50 96 LYS A N 1
ATOM 646 C CA . LYS A 1 96 ? 6.737 -9.063 -18.222 1.00 77.50 96 LYS A CA 1
ATOM 647 C C . LYS A 1 96 ? 7.485 -7.759 -18.499 1.00 77.50 96 LYS A C 1
ATOM 649 O O . LYS A 1 96 ? 7.828 -7.520 -19.659 1.00 77.50 96 LYS A O 1
ATOM 654 N N . PRO A 1 97 ? 7.810 -6.965 -17.465 1.00 80.19 97 PRO A N 1
ATOM 655 C CA . PRO A 1 97 ? 8.628 -5.777 -17.641 1.00 80.19 97 PRO A CA 1
ATOM 656 C C . PRO A 1 97 ? 9.977 -6.132 -18.297 1.00 80.19 97 PRO A C 1
ATOM 658 O O . PRO A 1 97 ? 10.568 -7.174 -17.978 1.00 80.19 97 PRO A O 1
ATOM 661 N N . PRO A 1 98 ? 10.489 -5.314 -19.232 1.00 80.88 98 PRO A N 1
ATOM 662 C CA . PRO A 1 98 ? 11.683 -5.662 -19.989 1.00 80.88 98 PRO A CA 1
ATOM 663 C C . PRO A 1 98 ? 12.930 -5.638 -19.104 1.00 80.88 98 PRO A C 1
ATOM 665 O O . PRO A 1 98 ? 13.307 -4.601 -18.562 1.00 80.88 98 PRO A O 1
ATOM 668 N N . ALA A 1 99 ? 13.655 -6.758 -19.058 1.00 80.00 99 ALA A N 1
ATOM 669 C CA . ALA A 1 99 ? 14.834 -6.942 -18.201 1.00 80.00 99 ALA A CA 1
ATOM 670 C C . ALA A 1 99 ? 15.989 -5.945 -18.442 1.00 80.00 99 ALA A C 1
ATOM 672 O O . ALA A 1 99 ? 16.889 -5.836 -17.617 1.00 80.00 99 ALA A O 1
ATOM 673 N N . ARG A 1 100 ? 16.0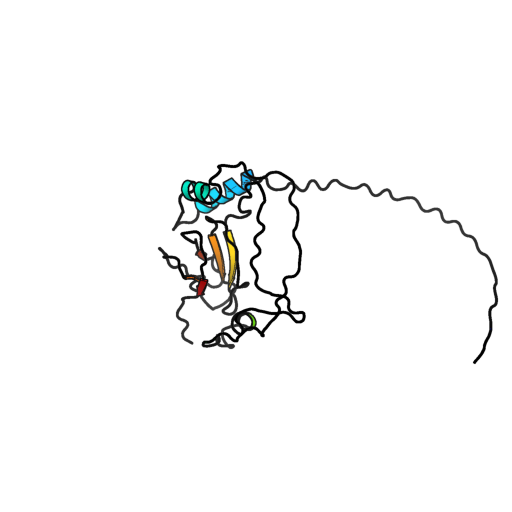12 -5.241 -19.587 1.00 81.44 100 ARG A N 1
ATOM 674 C CA . ARG A 1 100 ? 17.023 -4.205 -19.873 1.00 81.44 100 ARG A CA 1
ATOM 675 C C . ARG A 1 100 ? 16.750 -2.876 -19.164 1.00 81.44 100 ARG A C 1
ATOM 677 O O . ARG A 1 100 ? 17.693 -2.118 -18.977 1.00 81.44 100 ARG A O 1
ATOM 684 N N . ARG A 1 101 ? 15.491 -2.580 -18.828 1.00 80.56 101 ARG A N 1
ATOM 685 C CA . ARG A 1 101 ? 15.093 -1.342 -18.130 1.00 80.56 101 ARG A CA 1
ATOM 686 C C . ARG A 1 101 ? 14.656 -1.609 -16.703 1.00 80.56 101 ARG A C 1
ATOM 688 O O . ARG A 1 101 ? 15.005 -0.863 -15.799 1.00 80.56 101 ARG A O 1
ATOM 695 N N . CYS A 1 102 ? 13.946 -2.709 -16.511 1.00 82.62 102 CYS A N 1
ATOM 696 C CA . CYS A 1 102 ? 13.499 -3.160 -15.213 1.00 82.62 102 CYS A CA 1
ATOM 697 C C . CYS A 1 102 ? 14.558 -4.079 -14.612 1.00 82.62 102 CYS A C 1
ATOM 699 O O . CYS A 1 102 ? 14.971 -5.061 -15.234 1.00 82.62 102 CYS A O 1
ATOM 701 N N . GLY A 1 103 ? 15.019 -3.733 -13.411 1.00 80.50 103 GLY A N 1
ATOM 702 C CA . GLY A 1 103 ? 15.990 -4.529 -12.669 1.00 80.50 103 GLY A CA 1
ATOM 703 C C . GLY A 1 103 ? 15.438 -5.895 -12.250 1.00 80.50 103 GLY A C 1
ATOM 704 O O . GLY A 1 103 ? 14.268 -6.226 -12.463 1.00 80.50 103 GLY A O 1
ATOM 705 N N . SER A 1 104 ? 16.287 -6.689 -11.595 1.00 84.00 104 SER A N 1
ATOM 706 C CA . SER A 1 104 ? 15.913 -7.991 -11.022 1.00 84.00 104 SER A CA 1
ATOM 707 C C . SER A 1 104 ? 14.762 -7.920 -10.017 1.00 84.00 104 SER A C 1
ATOM 709 O O . SER A 1 104 ? 14.077 -8.924 -9.834 1.00 84.00 104 SER A O 1
ATOM 711 N N . GLU A 1 105 ? 14.530 -6.749 -9.420 1.00 82.62 105 GLU A N 1
ATOM 712 C CA . GLU A 1 105 ? 13.536 -6.507 -8.367 1.00 82.62 105 GLU A CA 1
ATOM 713 C C . GLU A 1 105 ? 12.099 -6.825 -8.799 1.00 82.62 105 GLU A C 1
ATOM 715 O O . GLU A 1 105 ? 11.322 -7.379 -8.024 1.00 82.62 105 GLU A O 1
ATOM 720 N N . SER A 1 106 ? 11.745 -6.549 -10.060 1.00 82.44 106 SER A N 1
ATOM 721 C CA . SER A 1 106 ? 10.384 -6.787 -10.565 1.00 82.44 106 SER A CA 1
ATOM 722 C C . SER A 1 106 ? 10.036 -8.261 -10.720 1.00 82.44 106 SER A C 1
ATOM 724 O O . SER A 1 106 ? 8.890 -8.645 -10.505 1.00 82.44 106 SER A O 1
ATOM 726 N N . ARG A 1 107 ? 11.011 -9.116 -11.044 1.00 79.56 107 ARG A N 1
ATOM 727 C CA . ARG A 1 107 ? 10.784 -10.535 -11.366 1.00 79.56 107 ARG A CA 1
ATOM 728 C C . ARG A 1 107 ? 9.998 -11.294 -10.289 1.00 79.56 107 ARG A C 1
ATOM 730 O O . ARG A 1 107 ? 8.936 -11.825 -10.618 1.00 79.56 107 ARG A O 1
ATOM 737 N N . PRO A 1 108 ? 10.422 -11.315 -9.008 1.00 80.69 108 PRO A N 1
ATOM 738 C CA . PRO A 1 108 ? 9.665 -12.013 -7.970 1.00 80.69 108 PRO A CA 1
ATOM 739 C C . PRO A 1 108 ? 8.248 -11.449 -7.780 1.00 80.69 108 PRO A C 1
ATOM 741 O O . PRO A 1 108 ? 7.371 -12.167 -7.305 1.00 80.69 108 PRO A O 1
ATOM 744 N N . LEU A 1 109 ? 8.010 -10.190 -8.155 1.00 79.25 109 LEU A N 1
ATOM 745 C CA . LEU A 1 109 ? 6.752 -9.473 -7.951 1.00 79.25 109 LEU A CA 1
ATOM 746 C C . LEU A 1 109 ? 5.789 -9.559 -9.138 1.00 79.25 109 LEU A C 1
ATOM 748 O O . LEU A 1 109 ? 4.640 -9.158 -8.996 1.00 79.25 109 LEU A O 1
ATOM 752 N N . VAL A 1 110 ? 6.215 -10.069 -10.294 1.00 78.38 110 VAL A N 1
ATOM 753 C CA . VAL A 1 110 ? 5.370 -10.155 -11.503 1.00 78.38 110 VAL A CA 1
ATOM 754 C C . VAL A 1 110 ? 5.225 -11.577 -12.040 1.00 78.38 110 VAL A C 1
ATOM 756 O O . VAL A 1 110 ? 4.411 -11.819 -12.921 1.00 78.38 110 VAL A O 1
ATOM 759 N N . ASP A 1 111 ? 5.973 -12.545 -11.504 1.00 83.56 111 ASP A N 1
ATOM 760 C CA . ASP A 1 111 ? 5.954 -13.921 -12.011 1.00 83.56 111 ASP A CA 1
ATOM 761 C C . ASP A 1 111 ? 4.748 -14.743 -11.520 1.00 83.56 111 ASP A C 1
ATOM 763 O O . ASP A 1 111 ? 4.248 -15.612 -12.240 1.00 83.56 111 ASP A O 1
ATOM 767 N N . ARG A 1 112 ? 4.290 -14.513 -10.284 1.00 89.25 112 ARG A N 1
ATOM 768 C CA . ARG A 1 112 ? 3.306 -15.360 -9.586 1.00 89.25 112 ARG A CA 1
ATOM 769 C C . ARG A 1 112 ? 2.262 -14.527 -8.848 1.00 89.25 112 ARG A C 1
ATOM 771 O O . ARG A 1 112 ? 2.558 -13.424 -8.384 1.00 89.25 112 ARG A O 1
ATOM 778 N N . LEU A 1 113 ? 1.051 -15.071 -8.696 1.00 88.12 113 LEU A N 1
ATOM 779 C CA . LEU A 1 113 ? -0.044 -14.386 -7.995 1.00 88.12 113 LEU A CA 1
ATOM 780 C C . LEU A 1 113 ? 0.315 -14.087 -6.535 1.00 88.12 113 LEU A C 1
ATOM 782 O O . LEU A 1 113 ? 0.093 -12.981 -6.060 1.00 88.12 113 LEU A O 1
ATOM 786 N N . PHE A 1 114 ? 0.958 -15.033 -5.859 1.00 89.94 114 PHE A N 1
ATOM 787 C CA . PHE A 1 114 ? 1.543 -14.848 -4.537 1.00 89.94 114 PHE A CA 1
ATOM 788 C C . PHE A 1 114 ? 2.921 -15.511 -4.480 1.00 89.94 114 PHE A C 1
ATOM 790 O O . PHE A 1 114 ? 3.224 -16.421 -5.257 1.00 89.94 114 PHE A O 1
ATOM 797 N N . ARG A 1 115 ? 3.779 -15.015 -3.588 1.00 90.50 115 ARG A N 1
ATOM 798 C CA . ARG A 1 115 ? 5.157 -15.486 -3.424 1.00 90.50 115 ARG A CA 1
ATOM 799 C C . ARG A 1 115 ? 5.229 -16.489 -2.277 1.00 90.50 115 ARG A C 1
ATOM 801 O O . ARG A 1 115 ? 4.760 -16.191 -1.180 1.00 90.50 115 ARG A O 1
ATOM 808 N N . VAL A 1 116 ? 5.828 -17.647 -2.546 1.00 91.62 116 VAL A N 1
ATOM 809 C CA . VAL A 1 116 ? 5.962 -18.750 -1.585 1.00 91.62 116 VAL A CA 1
ATOM 810 C C . VAL A 1 116 ? 7.438 -19.081 -1.384 1.00 91.62 116 VAL A C 1
ATOM 812 O O . VAL A 1 116 ? 8.174 -19.230 -2.361 1.00 91.62 116 VAL A O 1
ATOM 815 N N . GLY A 1 117 ? 7.859 -19.162 -0.124 1.00 89.12 117 GLY A N 1
ATOM 816 C CA . GLY A 1 117 ? 9.199 -19.557 0.291 1.00 89.12 117 GLY A CA 1
ATOM 817 C C . GLY A 1 117 ? 9.428 -21.074 0.234 1.00 89.12 117 GLY A C 1
ATOM 818 O O . GLY A 1 117 ? 8.491 -21.845 0.012 1.00 89.12 117 GLY A O 1
ATOM 819 N N . PRO A 1 118 ? 10.677 -21.534 0.429 1.00 89.50 118 PRO A N 1
ATOM 820 C CA . PRO A 1 118 ? 11.033 -22.949 0.327 1.00 89.50 118 PRO A CA 1
ATOM 821 C C . PRO A 1 118 ? 10.282 -23.874 1.293 1.00 89.50 118 PRO A C 1
ATOM 823 O O . PRO A 1 118 ? 10.094 -25.043 0.962 1.00 89.50 118 PRO A O 1
ATOM 826 N N . ALA A 1 119 ? 9.844 -23.381 2.458 1.00 90.25 119 ALA A N 1
ATOM 827 C CA . ALA A 1 119 ? 9.071 -24.162 3.426 1.00 90.25 119 ALA A CA 1
ATOM 828 C C . ALA A 1 119 ? 7.563 -23.846 3.380 1.00 90.25 119 ALA A C 1
ATOM 830 O O . ALA A 1 119 ? 6.823 -24.184 4.305 1.00 90.25 119 ALA A O 1
ATOM 831 N N . GLY A 1 120 ? 7.088 -23.221 2.297 1.00 91.00 120 GLY A N 1
ATOM 832 C CA . GLY A 1 120 ? 5.679 -22.871 2.121 1.00 91.00 120 GLY A CA 1
ATOM 833 C C . GLY A 1 120 ? 5.281 -21.548 2.775 1.00 91.00 120 GLY A C 1
ATOM 834 O O . GLY A 1 120 ? 4.086 -21.293 2.932 1.00 91.00 120 GLY A O 1
ATOM 835 N N . GLU A 1 121 ? 6.243 -20.714 3.176 1.00 93.94 121 GLU A N 1
ATOM 836 C CA . GLU A 1 121 ? 5.976 -19.418 3.800 1.00 93.94 121 GLU A CA 1
ATOM 837 C C . GLU A 1 121 ? 5.411 -18.417 2.791 1.00 93.94 121 GLU A C 1
ATOM 839 O O . GLU A 1 121 ? 5.895 -18.316 1.665 1.00 93.94 121 GLU A O 1
ATOM 844 N N . LEU A 1 122 ? 4.409 -17.639 3.190 1.00 93.06 122 LEU A N 1
ATOM 845 C CA . LEU A 1 122 ? 3.824 -16.601 2.347 1.00 93.06 122 LEU A CA 1
ATOM 846 C C . LEU A 1 122 ? 4.597 -15.286 2.517 1.00 93.06 122 LEU A C 1
ATOM 848 O O . LEU A 1 122 ? 4.689 -14.770 3.629 1.00 93.06 122 LEU A O 1
ATOM 852 N N . ALA A 1 123 ? 5.138 -14.728 1.428 1.00 88.56 123 ALA A N 1
ATOM 853 C CA . ALA A 1 123 ? 5.951 -13.505 1.511 1.00 88.56 123 ALA A CA 1
ATOM 854 C C . ALA A 1 123 ? 5.125 -12.206 1.572 1.00 88.56 123 ALA A C 1
ATOM 856 O O . ALA A 1 123 ? 5.625 -11.187 2.039 1.00 88.56 123 ALA A O 1
ATOM 857 N N . ASP A 1 124 ? 3.880 -12.231 1.090 1.00 88.06 124 ASP A N 1
ATOM 858 C CA . ASP A 1 124 ? 2.975 -11.078 1.070 1.00 88.06 124 ASP A CA 1
ATOM 859 C C . ASP A 1 124 ? 1.679 -11.439 1.801 1.00 88.06 124 ASP A C 1
ATOM 861 O O . ASP A 1 124 ? 0.862 -12.202 1.282 1.00 88.06 124 ASP A O 1
ATOM 865 N N . ALA A 1 125 ? 1.488 -10.904 3.006 1.00 88.88 125 ALA A N 1
ATOM 866 C CA . ALA A 1 125 ? 0.293 -11.134 3.809 1.00 88.88 125 ALA A CA 1
ATOM 867 C C . ALA A 1 125 ? -0.066 -9.887 4.623 1.00 88.88 125 ALA A C 1
ATOM 869 O O . ALA A 1 125 ? 0.813 -9.185 5.121 1.00 88.88 125 ALA A O 1
ATOM 870 N N . VAL A 1 126 ? -1.365 -9.644 4.793 1.00 90.06 126 VAL A N 1
ATOM 871 C CA . VAL A 1 126 ? -1.890 -8.660 5.746 1.00 90.06 126 VAL A CA 1
ATOM 872 C C . VAL A 1 126 ? -2.530 -9.421 6.895 1.00 90.06 126 VAL A C 1
ATOM 874 O O . VAL A 1 126 ? -3.375 -10.287 6.673 1.00 90.06 126 VAL A O 1
ATOM 877 N N . VAL A 1 127 ? -2.121 -9.103 8.122 1.00 90.44 127 VAL A N 1
ATOM 878 C CA . VAL A 1 127 ? -2.630 -9.735 9.342 1.00 90.44 127 VAL A CA 1
ATOM 879 C C . VAL A 1 127 ? -3.450 -8.715 10.115 1.00 90.44 127 VAL A C 1
ATOM 881 O O . VAL A 1 127 ? -2.945 -7.655 10.476 1.00 90.44 127 VAL A O 1
ATOM 884 N N . GLY A 1 128 ? -4.712 -9.048 10.375 1.00 89.75 128 GLY A N 1
ATOM 885 C CA . GLY A 1 128 ? -5.570 -8.298 11.285 1.00 89.75 128 GLY A CA 1
ATOM 886 C C . GLY A 1 128 ? -5.588 -8.951 12.662 1.00 89.75 128 GLY A C 1
ATOM 887 O O . GLY A 1 128 ? -5.795 -10.158 12.765 1.00 89.75 128 GLY A O 1
ATOM 888 N N . VAL A 1 129 ? -5.396 -8.155 13.713 1.00 89.62 129 VAL A N 1
ATOM 889 C CA . VAL A 1 129 ? -5.642 -8.569 15.101 1.00 89.62 129 VAL A CA 1
ATOM 890 C C . VAL A 1 129 ? -6.983 -7.983 15.523 1.00 89.62 129 VAL A C 1
ATOM 892 O O . VAL A 1 129 ? -7.178 -6.773 15.438 1.00 89.62 129 VAL A O 1
ATOM 895 N N . THR A 1 130 ? -7.916 -8.833 15.939 1.00 89.38 130 THR A N 1
ATOM 896 C CA . THR A 1 130 ? -9.277 -8.436 16.326 1.00 89.38 130 THR A CA 1
ATOM 897 C C . THR A 1 130 ? -9.472 -8.501 17.841 1.00 89.38 130 THR A C 1
ATOM 899 O O . THR A 1 130 ? -8.564 -8.865 18.585 1.00 89.38 130 THR A O 1
ATOM 902 N N . ASP A 1 131 ? -10.661 -8.104 18.304 1.00 88.12 131 ASP A N 1
ATOM 903 C CA . ASP A 1 131 ? -11.151 -8.291 19.680 1.00 88.12 131 ASP A CA 1
ATOM 904 C C . ASP A 1 131 ? -10.418 -7.522 20.796 1.00 88.12 131 ASP A C 1
ATOM 906 O O . ASP A 1 131 ? -10.717 -7.699 21.981 1.00 88.12 131 ASP A O 1
ATOM 910 N N . TYR A 1 132 ? -9.522 -6.594 20.451 1.00 87.56 132 TYR A N 1
ATOM 911 C CA . TYR A 1 132 ? -8.982 -5.635 21.414 1.00 87.56 132 TYR A CA 1
ATOM 912 C C . TYR A 1 132 ? -9.995 -4.512 21.691 1.00 87.56 132 TYR A C 1
ATOM 914 O O . TYR A 1 132 ? -10.658 -3.995 20.794 1.00 87.56 132 TYR A O 1
ATOM 922 N N . LYS A 1 133 ? -10.125 -4.124 22.964 1.00 86.12 133 LYS A N 1
ATOM 923 C CA . LYS A 1 133 ? -11.095 -3.120 23.441 1.00 86.12 133 LYS A CA 1
ATOM 924 C C . LYS A 1 133 ? -10.421 -1.778 23.722 1.00 86.12 133 LYS A C 1
ATOM 926 O O . LYS A 1 133 ? -10.541 -1.234 24.815 1.00 86.12 133 LYS A O 1
ATOM 931 N N . ALA A 1 134 ? -9.656 -1.283 22.761 1.00 91.25 134 ALA A N 1
ATOM 932 C CA . ALA A 1 134 ? -8.954 -0.012 22.878 1.00 91.25 134 ALA A CA 1
ATOM 933 C C . ALA A 1 134 ? -8.853 0.661 21.509 1.00 91.25 134 ALA A C 1
ATOM 935 O O . ALA A 1 134 ? -8.907 -0.014 20.486 1.00 91.25 134 ALA A O 1
ATOM 936 N N . PHE A 1 135 ? -8.692 1.981 21.479 1.00 92.44 135 PHE A N 1
ATOM 937 C CA . PHE A 1 135 ? -8.396 2.687 20.240 1.00 92.44 135 PHE A CA 1
ATOM 938 C C . PHE A 1 135 ? -6.881 2.812 20.067 1.00 92.44 135 PHE A C 1
ATOM 940 O O . PHE A 1 135 ? -6.210 3.443 20.880 1.00 92.44 135 PHE A O 1
ATOM 947 N N . VAL A 1 136 ? -6.338 2.210 19.009 1.00 91.69 136 VAL A N 1
ATOM 948 C CA . VAL A 1 136 ? -4.915 2.310 18.661 1.00 91.69 136 VAL A CA 1
ATOM 949 C C . VAL A 1 136 ? -4.797 3.204 17.424 1.00 91.69 136 VAL A C 1
ATOM 951 O O . VAL A 1 136 ? -5.252 2.797 16.353 1.00 91.69 136 VAL A O 1
ATOM 954 N N . PRO A 1 137 ? -4.252 4.429 17.546 1.00 90.38 137 PRO A N 1
ATOM 955 C CA . PRO A 1 137 ? -4.060 5.304 16.399 1.00 90.38 137 PRO A CA 1
ATOM 956 C C . PRO A 1 137 ? -2.952 4.771 15.486 1.00 90.38 137 PRO A C 1
ATOM 958 O O . PRO A 1 137 ? -2.081 4.008 15.904 1.00 90.38 137 PRO A O 1
ATOM 961 N N . ALA A 1 138 ? -2.970 5.209 14.230 1.00 90.88 138 ALA A N 1
ATOM 962 C CA . ALA A 1 138 ? -1.867 4.956 13.319 1.00 90.88 138 ALA A CA 1
ATOM 963 C C . ALA A 1 138 ? -0.575 5.598 13.842 1.00 90.88 138 ALA A C 1
ATOM 965 O O . ALA A 1 138 ? -0.575 6.773 14.193 1.00 90.88 138 ALA A O 1
ATOM 966 N N . GLU A 1 139 ? 0.524 4.842 13.843 1.00 87.94 139 GLU A N 1
ATOM 967 C CA . GLU A 1 139 ? 1.811 5.314 14.367 1.00 87.94 139 GLU A CA 1
ATOM 968 C C . GLU A 1 139 ? 2.366 6.498 13.561 1.00 87.94 139 GLU A C 1
ATOM 970 O O . GLU A 1 139 ? 2.878 7.469 14.124 1.00 87.94 139 GLU A O 1
ATOM 975 N N . GLN A 1 140 ? 2.230 6.422 12.234 1.00 89.75 140 GLN A N 1
ATOM 976 C CA . GLN A 1 140 ? 2.740 7.407 11.287 1.00 89.75 140 GLN A CA 1
ATOM 977 C C . GLN A 1 140 ? 1.608 7.954 10.408 1.00 89.75 140 GLN A C 1
ATOM 979 O O . GLN A 1 140 ? 0.692 7.213 10.053 1.00 89.75 140 GLN A O 1
ATOM 984 N N . PRO A 1 141 ? 1.675 9.223 9.978 1.00 87.19 141 PRO A N 1
ATOM 985 C CA . PRO A 1 141 ? 0.689 9.801 9.057 1.00 87.19 141 PRO A CA 1
ATOM 986 C C . PRO A 1 141 ? 0.729 9.197 7.649 1.00 87.19 141 PRO A C 1
ATOM 988 O O . PRO A 1 141 ? -0.228 9.328 6.886 1.00 87.19 141 PRO A O 1
ATOM 991 N N . ALA A 1 142 ? 1.854 8.581 7.292 1.00 92.69 142 ALA A N 1
ATOM 992 C CA . ALA A 1 142 ? 2.109 8.044 5.972 1.00 92.69 142 ALA A CA 1
ATOM 993 C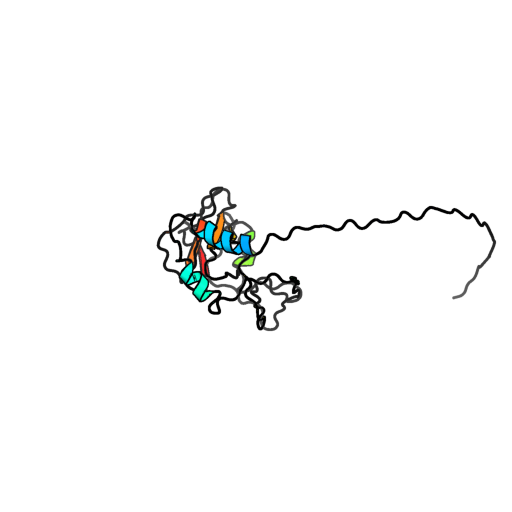 C . ALA A 1 142 ? 2.795 6.688 6.062 1.00 92.69 142 ALA A C 1
ATOM 995 O O . ALA A 1 142 ? 3.625 6.460 6.941 1.00 92.69 142 ALA A O 1
ATOM 996 N N . VAL A 1 143 ? 2.481 5.819 5.111 1.00 95.00 143 VAL A N 1
ATOM 997 C CA . VAL A 1 143 ? 3.231 4.596 4.852 1.00 95.00 143 VAL A CA 1
ATOM 998 C C . VAL A 1 143 ? 4.145 4.847 3.662 1.00 95.00 143 VAL A C 1
ATOM 1000 O O . VAL A 1 143 ? 3.684 5.101 2.552 1.00 95.00 143 VAL A O 1
ATOM 1003 N N . ASN A 1 144 ? 5.451 4.768 3.897 1.00 95.56 144 ASN A N 1
ATOM 1004 C CA . ASN A 1 144 ? 6.443 4.944 2.842 1.00 95.56 144 ASN A CA 1
ATOM 1005 C C . ASN A 1 144 ? 6.532 3.677 1.987 1.00 95.56 144 ASN A C 1
ATOM 1007 O O . ASN A 1 144 ? 6.628 2.573 2.522 1.00 95.56 144 ASN A O 1
ATOM 1011 N N . LEU A 1 145 ? 6.518 3.837 0.672 1.00 95.44 145 LEU A N 1
ATOM 1012 C CA . LEU A 1 145 ? 6.822 2.793 -0.299 1.00 95.44 145 LEU A CA 1
ATOM 1013 C C . LEU A 1 145 ? 7.963 3.264 -1.177 1.00 95.44 145 LEU A C 1
ATOM 1015 O O . LEU A 1 145 ? 8.040 4.450 -1.501 1.00 95.44 145 LEU A O 1
ATOM 1019 N N . SER A 1 146 ? 8.815 2.346 -1.609 1.00 95.31 146 SER A N 1
ATOM 1020 C CA . SER A 1 146 ? 9.775 2.642 -2.663 1.00 95.31 146 SER A CA 1
ATOM 1021 C C . SER A 1 146 ? 9.417 1.906 -3.943 1.00 95.31 146 SER A C 1
ATOM 1023 O O . SER A 1 146 ? 8.870 0.805 -3.921 1.00 95.31 146 SER A O 1
ATOM 1025 N N . ILE A 1 147 ? 9.703 2.547 -5.074 1.00 93.75 147 ILE A N 1
ATOM 1026 C CA . ILE A 1 147 ? 9.653 1.931 -6.394 1.00 93.75 147 ILE A CA 1
ATOM 1027 C C . ILE A 1 147 ? 11.052 1.936 -7.001 1.00 93.75 147 ILE A C 1
ATOM 1029 O O . ILE A 1 147 ? 11.739 2.963 -7.016 1.00 93.75 147 ILE A O 1
ATOM 1033 N N . ARG A 1 148 ? 11.481 0.761 -7.459 1.00 92.44 148 ARG A N 1
ATOM 1034 C CA . ARG A 1 148 ? 12.791 0.525 -8.061 1.00 92.44 148 ARG A CA 1
ATOM 1035 C C . ARG A 1 148 ? 12.707 -0.615 -9.063 1.00 92.44 148 ARG A C 1
ATOM 1037 O O . ARG A 1 148 ? 12.097 -1.646 -8.790 1.00 92.44 148 ARG A O 1
ATOM 1044 N N . GLY A 1 149 ? 13.358 -0.469 -10.211 1.00 90.75 149 GLY A N 1
ATOM 1045 C CA . GLY A 1 149 ? 13.442 -1.522 -11.215 1.00 90.75 149 GLY A CA 1
ATOM 1046 C C . GLY A 1 149 ? 12.070 -2.022 -11.676 1.00 90.75 149 GLY A C 1
ATOM 1047 O O . GLY A 1 149 ? 11.906 -3.228 -11.860 1.00 90.75 149 GLY A O 1
ATOM 1048 N N . CYS A 1 150 ? 11.117 -1.103 -11.861 1.00 89.06 150 CYS A N 1
ATOM 1049 C CA . CYS A 1 150 ? 9.724 -1.354 -12.246 1.00 89.06 150 CYS A CA 1
ATOM 1050 C C . CYS A 1 150 ? 8.905 -2.148 -11.217 1.00 89.06 150 CYS A C 1
ATOM 1052 O O . CYS A 1 150 ? 7.992 -2.887 -11.589 1.00 89.06 150 CYS A O 1
ATOM 1054 N N . ALA A 1 151 ? 9.246 -2.046 -9.932 1.00 90.00 151 ALA A N 1
ATOM 1055 C CA . ALA A 1 151 ? 8.560 -2.770 -8.875 1.00 90.00 151 ALA A CA 1
ATOM 1056 C C . ALA A 1 151 ? 8.512 -1.980 -7.568 1.00 90.00 151 ALA A C 1
ATOM 1058 O O . ALA A 1 151 ? 9.485 -1.327 -7.195 1.00 90.00 151 ALA A O 1
ATOM 1059 N N . PHE A 1 152 ? 7.391 -2.086 -6.857 1.00 92.50 152 PHE A N 1
ATOM 1060 C CA . PHE A 1 152 ? 7.300 -1.638 -5.470 1.00 92.50 152 PHE A CA 1
ATOM 1061 C C . PHE A 1 152 ? 8.062 -2.597 -4.549 1.00 92.50 152 PHE A C 1
ATOM 1063 O O . PHE A 1 152 ? 8.106 -3.797 -4.806 1.00 92.50 152 PHE A O 1
ATOM 1070 N N . ASP A 1 153 ? 8.615 -2.099 -3.449 1.00 90.81 153 ASP A N 1
ATOM 1071 C CA . ASP A 1 153 ? 9.337 -2.901 -2.451 1.00 90.81 153 ASP A CA 1
ATOM 1072 C C . ASP A 1 153 ? 8.483 -3.999 -1.784 1.00 90.81 153 ASP A C 1
ATOM 1074 O O . ASP A 1 153 ? 9.010 -5.015 -1.320 1.00 90.81 153 ASP A O 1
ATOM 1078 N N . ARG A 1 154 ? 7.154 -3.840 -1.778 1.00 88.62 154 ARG A N 1
ATOM 1079 C CA . ARG A 1 154 ? 6.183 -4.812 -1.248 1.00 88.62 154 ARG A CA 1
ATOM 1080 C C . ARG A 1 154 ? 4.857 -4.784 -2.007 1.00 88.62 154 ARG A C 1
ATOM 1082 O O . ARG A 1 154 ? 4.465 -3.754 -2.545 1.00 88.62 154 ARG A O 1
ATOM 1089 N N . ARG A 1 155 ? 4.141 -5.920 -2.030 1.00 87.88 155 ARG A N 1
ATOM 1090 C CA . ARG A 1 155 ? 2.867 -6.064 -2.775 1.00 87.88 155 ARG A CA 1
ATOM 1091 C C . ARG A 1 155 ? 1.630 -5.741 -1.951 1.00 87.88 155 ARG A C 1
ATOM 1093 O O . ARG A 1 155 ? 0.586 -5.441 -2.519 1.00 87.88 155 ARG A O 1
ATOM 1100 N N . ALA A 1 156 ? 1.732 -5.855 -0.631 1.00 89.81 156 ALA A N 1
ATOM 1101 C CA . ALA A 1 156 ? 0.617 -5.661 0.277 1.00 89.81 156 ALA A CA 1
ATOM 1102 C C . ALA A 1 156 ? 1.001 -4.683 1.387 1.00 89.81 156 ALA A C 1
ATOM 1104 O O . ALA A 1 156 ? 2.053 -4.815 2.014 1.00 89.81 156 ALA A O 1
ATOM 1105 N N . ILE A 1 157 ? 0.120 -3.717 1.629 1.00 92.69 157 ILE A N 1
ATOM 1106 C CA . ILE A 1 157 ? 0.195 -2.786 2.749 1.00 92.69 157 ILE A CA 1
ATOM 1107 C C . ILE A 1 157 ? -1.182 -2.642 3.383 1.00 92.69 157 ILE A C 1
ATOM 1109 O O . ILE A 1 157 ? -2.200 -2.693 2.695 1.00 92.69 157 ILE A O 1
ATOM 1113 N N . ALA A 1 158 ? -1.200 -2.454 4.698 1.00 93.38 158 ALA A N 1
ATOM 1114 C CA . ALA A 1 158 ? -2.391 -2.066 5.434 1.00 93.38 158 ALA A CA 1
ATOM 1115 C C . ALA A 1 158 ? -2.305 -0.576 5.764 1.00 93.38 158 ALA A C 1
ATOM 1117 O O . ALA A 1 158 ? -1.242 -0.080 6.138 1.00 93.38 158 ALA A O 1
ATOM 1118 N N . LEU A 1 159 ? -3.430 0.119 5.620 1.00 93.06 159 LEU A N 1
ATOM 1119 C CA . LEU A 1 159 ? -3.564 1.534 5.934 1.00 93.06 159 LEU A CA 1
ATOM 1120 C C . LEU A 1 159 ? -4.754 1.720 6.862 1.00 93.06 159 LEU A C 1
ATOM 1122 O O . LEU A 1 159 ? -5.843 1.201 6.609 1.00 93.06 159 LEU A O 1
ATOM 1126 N N . THR A 1 160 ? -4.557 2.511 7.903 1.00 93.19 160 THR A N 1
ATOM 1127 C CA . THR A 1 160 ? -5.646 3.129 8.648 1.00 93.19 160 THR A CA 1
ATOM 1128 C C . THR A 1 160 ? -6.235 4.243 7.792 1.00 93.19 160 THR A C 1
ATOM 1130 O O . THR A 1 160 ? -5.508 5.008 7.157 1.00 93.19 160 THR A O 1
ATOM 1133 N N . TYR A 1 161 ? -7.562 4.352 7.769 1.00 92.00 161 TYR A N 1
ATOM 1134 C CA . TYR A 1 161 ? -8.233 5.419 7.032 1.00 92.00 161 TYR A CA 1
ATOM 1135 C C . TYR A 1 161 ? -7.711 6.801 7.459 1.00 92.00 161 TYR A C 1
ATOM 1137 O O . TYR A 1 161 ? -7.572 7.074 8.650 1.00 92.00 161 TYR A O 1
ATOM 1145 N N . GLY A 1 162 ? -7.390 7.652 6.482 1.00 89.94 162 GLY A N 1
ATOM 1146 C CA . GLY A 1 162 ? -6.727 8.940 6.702 1.00 89.94 162 GLY A CA 1
ATOM 1147 C C . GLY A 1 162 ? -5.196 8.909 6.617 1.00 89.94 162 GLY A C 1
ATOM 1148 O O . GLY A 1 162 ? -4.594 9.970 6.471 1.00 89.94 162 GLY A O 1
ATOM 1149 N N . GLN A 1 163 ? -4.553 7.735 6.644 1.00 92.94 163 GLN A N 1
ATOM 1150 C CA . GLN A 1 163 ? -3.133 7.630 6.299 1.00 92.94 163 GLN A CA 1
ATOM 1151 C C . GLN A 1 163 ? -2.929 7.760 4.789 1.00 92.94 163 GLN A C 1
ATOM 1153 O O . GLN A 1 163 ? -3.709 7.233 3.992 1.00 92.94 163 GLN A O 1
ATOM 1158 N N . ARG A 1 164 ? -1.829 8.407 4.403 1.00 92.00 164 ARG A N 1
ATOM 1159 C CA . ARG A 1 164 ? -1.377 8.460 3.008 1.00 92.00 164 ARG A CA 1
ATOM 1160 C C . ARG A 1 164 ? -0.324 7.393 2.710 1.00 92.00 164 ARG A C 1
ATOM 1162 O O . ARG A 1 164 ? 0.267 6.805 3.613 1.00 92.00 164 ARG A O 1
ATOM 1169 N N . ILE A 1 165 ? -0.064 7.183 1.432 1.00 94.44 165 ILE A N 1
ATOM 1170 C CA . ILE A 1 165 ? 1.052 6.397 0.917 1.00 94.44 165 ILE A CA 1
ATOM 1171 C C . ILE A 1 165 ? 2.035 7.382 0.296 1.00 94.44 165 ILE A C 1
ATOM 1173 O O . ILE A 1 165 ? 1.647 8.142 -0.585 1.00 94.44 165 ILE A O 1
ATOM 1177 N N . ASP A 1 166 ? 3.291 7.357 0.721 1.00 95.75 166 ASP A N 1
ATOM 1178 C CA . ASP A 1 166 ? 4.344 8.195 0.145 1.00 95.75 166 ASP A CA 1
ATOM 1179 C C . ASP A 1 166 ? 5.242 7.308 -0.730 1.00 95.75 166 ASP A C 1
ATOM 1181 O O . ASP A 1 166 ? 6.035 6.517 -0.218 1.00 95.75 166 ASP A O 1
ATOM 1185 N N . VAL A 1 167 ? 5.098 7.404 -2.058 1.00 96.81 167 VAL A N 1
ATOM 1186 C CA . VAL A 1 167 ? 5.853 6.579 -3.017 1.00 96.81 167 VAL A CA 1
ATOM 1187 C C . VAL A 1 167 ? 7.133 7.291 -3.445 1.00 96.81 167 VAL A C 1
ATOM 1189 O O . VAL A 1 167 ? 7.100 8.268 -4.195 1.00 96.81 167 VAL A O 1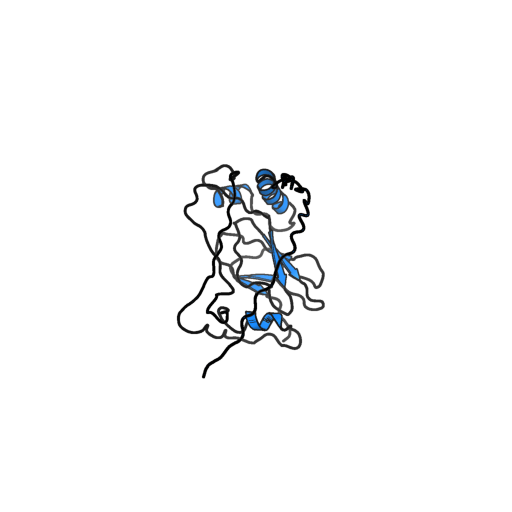
ATOM 1192 N N . LYS A 1 168 ? 8.286 6.790 -3.005 1.00 97.25 168 LYS A N 1
ATOM 1193 C CA . LYS A 1 168 ? 9.611 7.297 -3.370 1.00 97.25 168 LYS A CA 1
ATOM 1194 C C . LYS A 1 168 ? 10.180 6.523 -4.557 1.00 97.25 168 LYS A C 1
ATOM 1196 O O . LYS A 1 168 ? 10.309 5.305 -4.508 1.00 97.25 168 LYS A O 1
ATOM 1201 N N . ASN A 1 169 ? 10.580 7.236 -5.604 1.00 96.44 169 ASN A N 1
ATOM 1202 C CA . ASN A 1 169 ? 11.284 6.636 -6.732 1.00 96.44 169 ASN A CA 1
ATOM 1203 C C . ASN A 1 169 ? 12.793 6.572 -6.459 1.00 96.44 169 ASN A C 1
ATOM 1205 O O . ASN A 1 169 ? 13.452 7.602 -6.294 1.00 96.44 169 ASN A O 1
ATOM 1209 N N . GLU A 1 170 ? 13.322 5.353 -6.407 1.00 94.94 170 GLU A N 1
ATOM 1210 C CA . GLU A 1 170 ? 14.737 5.070 -6.162 1.00 94.94 170 GLU A CA 1
ATOM 1211 C C . GLU A 1 170 ? 15.519 4.729 -7.438 1.00 94.94 170 GLU A C 1
ATOM 1213 O O . GLU A 1 170 ? 16.730 4.495 -7.376 1.00 94.94 170 GLU A O 1
ATOM 1218 N N . ASP A 1 171 ? 14.859 4.705 -8.596 1.00 91.50 171 ASP A N 1
ATOM 1219 C CA . ASP A 1 171 ? 15.543 4.577 -9.874 1.00 91.50 171 ASP A CA 1
ATOM 1220 C C . ASP A 1 171 ? 16.260 5.871 -10.264 1.00 91.50 171 ASP A C 1
ATOM 1222 O O . ASP A 1 171 ? 15.959 6.972 -9.803 1.00 91.50 171 ASP A O 1
ATOM 1226 N N . LYS A 1 172 ? 17.253 5.724 -11.146 1.00 90.38 172 LYS A N 1
ATOM 1227 C CA . LYS A 1 172 ? 18.069 6.843 -11.644 1.00 90.38 172 LYS A CA 1
ATOM 1228 C C . LYS A 1 172 ? 17.471 7.524 -12.870 1.00 90.38 172 LYS A C 1
ATOM 1230 O O . LYS A 1 172 ? 17.780 8.682 -13.133 1.00 90.38 172 LYS A O 1
ATOM 1235 N N . THR A 1 173 ? 16.682 6.793 -13.650 1.00 87.75 173 THR A N 1
ATOM 1236 C CA . THR A 1 173 ? 16.231 7.220 -14.982 1.00 87.75 173 THR A CA 1
ATOM 1237 C C . THR A 1 173 ? 14.734 7.072 -15.172 1.00 87.75 173 THR A C 1
ATOM 1239 O O . THR A 1 173 ? 14.116 7.931 -15.798 1.00 87.75 173 THR A O 1
ATOM 1242 N N . GLU A 1 174 ? 14.155 5.996 -14.646 1.00 89.19 174 GLU A N 1
ATOM 1243 C CA . GLU A 1 174 ? 12.752 5.673 -14.871 1.00 89.19 174 GLU A CA 1
ATOM 1244 C C . GLU A 1 174 ? 11.842 6.551 -14.020 1.00 89.19 174 GLU A C 1
ATOM 1246 O O . GLU A 1 174 ? 12.150 6.873 -12.875 1.00 89.19 174 GLU A O 1
ATOM 1251 N N . ARG A 1 175 ? 10.722 6.969 -14.605 1.00 92.81 175 ARG A N 1
ATOM 1252 C CA . ARG A 1 175 ? 9.665 7.727 -13.929 1.00 92.81 175 ARG A CA 1
ATOM 1253 C C . ARG A 1 175 ? 8.481 6.805 -13.740 1.00 92.81 175 ARG A C 1
ATOM 1255 O O . ARG A 1 175 ? 8.263 5.931 -14.567 1.00 92.81 175 ARG A O 1
ATOM 1262 N N . TYR A 1 176 ? 7.691 7.076 -12.717 1.00 94.00 176 TYR A N 1
ATOM 1263 C CA . TYR A 1 176 ? 6.489 6.307 -12.438 1.00 94.00 176 TYR A CA 1
ATOM 1264 C C . TYR A 1 176 ? 5.320 7.253 -12.215 1.00 94.00 176 TYR A C 1
ATOM 1266 O O . TYR A 1 176 ? 5.507 8.369 -11.725 1.00 94.00 176 TYR A O 1
ATOM 1274 N N . LEU A 1 177 ? 4.118 6.806 -12.542 1.00 94.88 177 LEU A N 1
ATOM 1275 C CA . LEU A 1 177 ? 2.862 7.455 -12.200 1.00 94.88 177 LEU A CA 1
ATOM 1276 C C . LEU A 1 177 ? 2.082 6.528 -11.259 1.00 94.88 177 LEU A C 1
ATOM 1278 O O . LEU A 1 177 ? 1.189 5.808 -11.709 1.00 94.88 177 LEU A O 1
ATOM 1282 N N . PRO A 1 178 ? 2.428 6.515 -9.957 1.00 94.44 178 PRO A N 1
ATOM 1283 C CA . PRO A 1 178 ? 1.707 5.728 -8.975 1.00 94.44 178 PRO A CA 1
ATOM 1284 C C . PRO A 1 178 ? 0.224 6.106 -8.954 1.00 94.44 178 PRO A C 1
ATOM 1286 O O . PRO A 1 178 ? -0.125 7.282 -8.824 1.00 94.44 178 PRO A O 1
ATOM 1289 N N . HIS A 1 179 ? -0.645 5.109 -9.056 1.00 92.62 179 HIS A N 1
ATOM 1290 C CA . HIS A 1 179 ? -2.086 5.294 -9.098 1.00 92.62 179 HIS A CA 1
ATOM 1291 C C . HIS A 1 179 ? -2.803 4.265 -8.224 1.00 92.62 179 HIS A C 1
ATOM 1293 O O . HIS A 1 179 ? -2.434 3.094 -8.179 1.00 92.62 179 HIS A O 1
ATOM 1299 N N . LEU A 1 180 ? -3.839 4.705 -7.509 1.00 92.75 180 LEU A N 1
ATOM 1300 C CA . LEU A 1 180 ? -4.699 3.825 -6.724 1.00 92.75 180 LEU A CA 1
ATOM 1301 C C . LEU A 1 180 ? -5.927 3.445 -7.547 1.00 92.75 180 LEU A C 1
ATOM 1303 O O . LEU A 1 180 ? -6.934 4.150 -7.532 1.00 92.75 180 LEU A O 1
ATOM 1307 N N . ASN A 1 181 ? -5.874 2.290 -8.205 1.00 90.62 181 ASN A N 1
ATOM 1308 C CA . ASN A 1 181 ? -7.042 1.727 -8.870 1.00 90.62 181 ASN A CA 1
ATOM 1309 C C . ASN A 1 181 ? -8.160 1.479 -7.856 1.00 90.62 181 ASN A C 1
ATOM 1311 O O . ASN A 1 181 ? -7.953 0.839 -6.820 1.00 90.62 181 ASN A O 1
ATOM 1315 N N . GLY A 1 182 ? -9.350 1.982 -8.183 1.00 85.44 182 GLY A N 1
ATOM 1316 C CA . GLY A 1 182 ? -10.508 2.018 -7.289 1.00 85.44 182 GLY A CA 1
ATOM 1317 C C . GLY A 1 182 ? -10.700 3.363 -6.581 1.00 85.44 182 GLY A C 1
ATOM 1318 O O . GLY A 1 182 ? -11.769 3.595 -6.023 1.00 85.44 182 GLY A O 1
ATOM 1319 N N . ALA A 1 183 ? -9.719 4.272 -6.639 1.00 85.69 183 ALA A N 1
ATOM 1320 C CA . ALA A 1 183 ? -9.849 5.647 -6.165 1.00 85.69 183 ALA A CA 1
ATOM 1321 C C . ALA A 1 183 ? -10.042 6.618 -7.338 1.00 85.69 183 ALA A C 1
ATOM 1323 O O . ALA A 1 183 ? -9.401 6.499 -8.379 1.00 85.69 183 ALA A O 1
ATOM 1324 N N . GLN A 1 184 ? -10.886 7.635 -7.155 1.00 76.75 184 GLN A N 1
ATOM 1325 C CA . GLN A 1 184 ? -10.902 8.784 -8.061 1.00 76.75 184 GLN A CA 1
ATOM 1326 C C . GLN A 1 184 ? -9.777 9.739 -7.657 1.00 76.75 184 GLN A C 1
ATOM 1328 O O . GLN A 1 184 ? -9.816 10.333 -6.580 1.00 76.75 184 GLN A O 1
ATOM 1333 N N . ALA A 1 185 ? -8.760 9.871 -8.508 1.00 73.38 185 ALA A N 1
ATOM 1334 C CA . ALA A 1 185 ? -7.657 10.794 -8.275 1.00 73.38 185 ALA A CA 1
ATOM 1335 C C . ALA A 1 185 ? -8.026 12.200 -8.772 1.00 73.38 185 ALA A C 1
ATOM 1337 O O . ALA A 1 185 ? -8.278 12.397 -9.958 1.00 73.38 185 ALA A O 1
ATOM 1338 N N . ALA A 1 186 ? -8.026 13.189 -7.873 1.00 70.94 186 ALA A N 1
ATOM 1339 C CA . ALA A 1 186 ? -8.200 14.599 -8.244 1.00 70.94 186 ALA A CA 1
ATOM 1340 C C . ALA A 1 186 ? -6.961 15.177 -8.954 1.00 70.94 186 ALA A C 1
ATOM 1342 O O . ALA A 1 186 ? -7.066 16.129 -9.724 1.00 70.94 186 ALA A O 1
ATOM 1343 N N . ALA A 1 187 ? -5.788 14.595 -8.693 1.00 80.06 187 ALA A N 1
ATOM 1344 C CA . ALA A 1 187 ? -4.524 14.940 -9.323 1.00 80.06 187 ALA A CA 1
ATOM 1345 C C . ALA A 1 187 ? -3.677 13.679 -9.521 1.00 80.06 187 ALA A C 1
ATOM 1347 O O . ALA A 1 187 ? -3.714 12.760 -8.702 1.00 80.06 187 ALA A O 1
ATOM 1348 N N . LEU A 1 188 ? -2.901 13.661 -10.602 1.00 86.81 188 LEU A N 1
ATOM 1349 C CA . LEU A 1 188 ? -1.930 12.611 -10.891 1.00 86.81 188 LEU A CA 1
ATOM 1350 C C . LEU A 1 188 ? -0.540 13.107 -10.493 1.00 86.81 188 LEU A C 1
ATOM 1352 O O . LEU A 1 188 ? -0.100 14.163 -10.950 1.00 86.81 188 LEU A O 1
ATOM 1356 N N . MET A 1 189 ? 0.138 12.347 -9.636 1.00 90.75 189 MET A N 1
ATOM 1357 C CA . MET A 1 189 ? 1.467 12.683 -9.132 1.00 90.75 189 MET A CA 1
ATOM 1358 C C . MET A 1 189 ? 2.496 11.750 -9.761 1.00 90.75 189 MET A C 1
ATOM 1360 O O . MET A 1 189 ? 2.380 10.532 -9.670 1.00 90.75 189 MET A O 1
ATOM 1364 N N . VAL A 1 190 ? 3.514 12.327 -10.395 1.00 94.00 190 VAL A N 1
ATOM 1365 C CA . VAL A 1 190 ? 4.612 11.565 -11.000 1.00 94.00 190 VAL A CA 1
ATOM 1366 C C . VAL A 1 190 ? 5.732 11.415 -9.976 1.00 94.00 190 VAL A C 1
ATOM 1368 O O . VAL A 1 190 ? 6.254 12.409 -9.470 1.00 94.00 190 VAL A O 1
ATOM 1371 N N . ALA A 1 191 ? 6.142 10.180 -9.703 1.00 95.75 191 ALA A N 1
ATOM 1372 C CA . ALA A 1 191 ? 7.316 9.886 -8.896 1.00 95.75 191 ALA A CA 1
ATOM 1373 C C . ALA A 1 191 ? 8.575 10.005 -9.773 1.00 95.75 191 ALA A C 1
ATOM 1375 O O . ALA A 1 191 ? 8.902 9.122 -10.574 1.00 95.75 191 ALA A O 1
ATOM 1376 N N . MET A 1 192 ? 9.273 11.134 -9.646 1.00 96.19 192 MET A N 1
ATOM 1377 C CA . MET A 1 192 ? 10.469 11.451 -10.433 1.00 96.19 192 MET A CA 1
ATOM 1378 C C . MET A 1 192 ? 11.733 10.794 -9.849 1.00 96.19 192 MET A C 1
ATOM 1380 O O . MET A 1 192 ? 11.867 10.761 -8.624 1.00 96.19 192 MET A O 1
ATOM 1384 N N . PRO A 1 193 ? 12.689 10.340 -10.686 1.00 94.62 193 PRO A N 1
ATOM 1385 C CA . PRO A 1 193 ? 13.978 9.822 -10.230 1.00 94.62 193 PRO A CA 1
ATOM 1386 C C . PRO A 1 193 ? 14.665 10.791 -9.264 1.00 94.62 193 PRO A C 1
ATOM 1388 O O . PRO A 1 193 ? 14.886 11.953 -9.607 1.00 94.62 193 PRO A O 1
ATOM 1391 N N . GLY A 1 194 ? 14.980 10.336 -8.049 1.00 90.62 194 GLY A N 1
ATOM 1392 C CA . GLY A 1 194 ? 15.629 11.156 -7.016 1.00 90.62 194 GLY A CA 1
ATOM 1393 C C . GLY A 1 194 ? 14.802 12.334 -6.473 1.00 90.62 194 GLY A C 1
ATOM 1394 O O . GLY A 1 194 ? 15.280 13.036 -5.584 1.00 90.62 194 GLY A O 1
ATOM 1395 N N . GLY A 1 195 ? 13.577 12.548 -6.963 1.00 92.88 195 GLY A N 1
ATOM 1396 C CA . GLY A 1 195 ? 12.668 13.604 -6.516 1.00 92.88 195 GLY A CA 1
ATOM 1397 C C . GLY A 1 195 ? 11.934 13.248 -5.225 1.00 92.88 195 GLY A C 1
ATOM 1398 O O . GLY A 1 195 ? 12.123 12.165 -4.672 1.00 92.88 195 GLY A O 1
ATOM 1399 N N . ASP A 1 196 ? 11.098 14.155 -4.727 1.0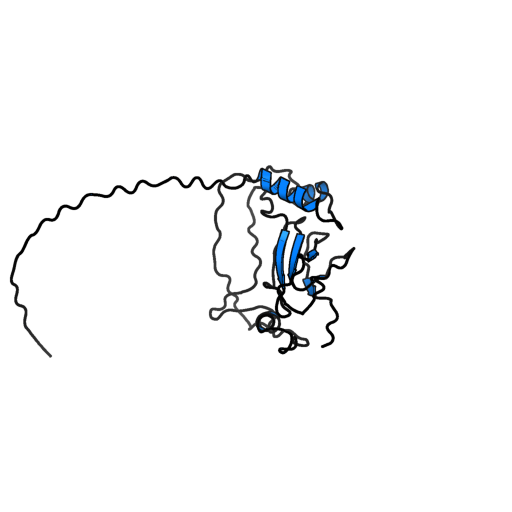0 94.50 196 ASP A N 1
ATOM 1400 C CA . ASP A 1 196 ? 10.277 13.911 -3.537 1.00 94.50 196 ASP A CA 1
ATOM 1401 C C . ASP A 1 196 ? 9.293 12.748 -3.734 1.00 94.50 196 ASP A C 1
ATOM 1403 O O . ASP A 1 196 ? 8.988 12.344 -4.859 1.00 94.50 196 ASP A O 1
ATOM 1407 N N . ALA A 1 197 ? 8.823 12.177 -2.622 1.00 95.12 197 ALA A N 1
ATOM 1408 C CA . ALA A 1 197 ? 7.838 11.104 -2.677 1.00 95.12 197 ALA A CA 1
ATOM 1409 C C . ALA A 1 197 ? 6.518 11.619 -3.272 1.00 95.12 197 ALA A C 1
ATOM 1411 O O . ALA A 1 197 ? 6.070 12.715 -2.938 1.00 95.12 197 ALA A O 1
ATOM 1412 N N . ALA A 1 198 ? 5.896 10.818 -4.137 1.00 94.06 198 ALA A N 1
ATOM 1413 C CA . ALA A 1 198 ? 4.567 11.075 -4.670 1.00 94.06 198 ALA A CA 1
ATOM 1414 C C . ALA A 1 198 ? 3.518 10.627 -3.633 1.00 94.06 198 ALA A C 1
ATOM 1416 O O . ALA A 1 198 ? 3.410 9.422 -3.380 1.00 94.06 198 ALA A O 1
ATOM 1417 N N . PRO A 1 199 ? 2.766 11.557 -3.014 1.00 92.75 199 PRO A N 1
ATOM 1418 C CA . PRO A 1 199 ? 1.771 11.206 -2.014 1.00 92.75 199 PRO A CA 1
ATOM 1419 C C . PRO A 1 199 ? 0.484 10.718 -2.686 1.00 92.75 199 PRO A C 1
ATOM 1421 O O . PRO A 1 199 ? -0.005 11.324 -3.641 1.00 92.75 199 PRO A O 1
ATOM 1424 N N . LEU A 1 200 ? -0.102 9.656 -2.143 1.00 92.06 200 LEU A N 1
ATOM 1425 C CA . LEU A 1 200 ? -1.397 9.111 -2.542 1.00 92.06 200 LEU A CA 1
ATOM 1426 C C . LEU A 1 200 ? -2.282 8.970 -1.309 1.00 92.06 200 LEU A C 1
ATOM 1428 O O . LEU A 1 200 ? -1.840 8.465 -0.279 1.00 92.06 200 LEU A O 1
ATOM 1432 N N . LEU A 1 201 ? -3.544 9.372 -1.414 1.00 90.75 201 LEU A N 1
ATOM 1433 C CA . LEU A 1 201 ? -4.502 9.267 -0.318 1.00 90.75 201 LEU A CA 1
ATOM 1434 C C . LEU A 1 201 ? -5.716 8.445 -0.767 1.00 90.75 201 LEU A C 1
ATOM 1436 O O . LEU A 1 201 ? -6.428 8.880 -1.675 1.00 90.75 201 LEU A O 1
ATOM 1440 N N . PRO A 1 202 ? -5.977 7.277 -0.154 1.00 91.31 202 PRO A N 1
ATOM 1441 C CA . PRO A 1 202 ? -7.214 6.545 -0.391 1.00 91.31 202 PRO A CA 1
ATOM 1442 C C . PRO A 1 202 ? -8.423 7.373 0.086 1.00 91.31 202 PRO A C 1
ATOM 1444 O O . PRO A 1 202 ? -8.456 7.767 1.254 1.00 91.31 202 PRO A O 1
ATOM 1447 N N . PRO A 1 203 ? -9.427 7.641 -0.769 1.00 88.69 203 PRO A N 1
ATOM 1448 C CA . PRO A 1 203 ? -10.542 8.523 -0.420 1.00 88.69 203 PRO A CA 1
ATOM 1449 C C . PRO A 1 203 ? -11.550 7.873 0.534 1.00 88.69 203 PRO A C 1
ATOM 1451 O O . PRO A 1 203 ? -12.245 8.576 1.258 1.00 88.69 203 PRO A O 1
ATOM 1454 N N . LEU A 1 204 ? -11.647 6.541 0.529 1.00 90.06 204 LEU A N 1
ATOM 1455 C CA . LEU A 1 204 ? -12.571 5.759 1.356 1.00 90.06 204 LEU A CA 1
ATOM 1456 C C . LEU A 1 204 ? -11.882 4.499 1.902 1.00 90.06 204 LEU A C 1
ATOM 1458 O O . LEU A 1 204 ? -10.926 4.020 1.288 1.00 90.06 204 LEU A O 1
ATOM 1462 N N . PRO A 1 205 ? -12.360 3.905 3.008 1.00 91.25 205 PRO A N 1
ATOM 1463 C CA . PRO A 1 205 ? -11.904 2.586 3.437 1.00 91.25 205 PRO A CA 1
ATOM 1464 C C . PRO A 1 205 ? -12.254 1.514 2.398 1.00 91.25 205 PRO A C 1
ATOM 1466 O O . PRO A 1 205 ? -13.392 1.444 1.934 1.00 91.25 205 PRO A O 1
ATOM 1469 N N . GLY A 1 206 ? -11.296 0.654 2.060 1.00 91.62 206 GLY A N 1
ATOM 1470 C CA . GLY A 1 206 ? -11.522 -0.444 1.125 1.00 91.62 206 GLY A CA 1
ATOM 1471 C C . GLY A 1 206 ? -10.235 -0.983 0.505 1.00 91.62 206 GLY A C 1
ATOM 1472 O O . GLY A 1 206 ? -9.150 -0.462 0.778 1.00 91.62 206 GLY A O 1
ATOM 1473 N N . PRO A 1 207 ? -10.343 -2.040 -0.314 1.00 93.31 207 PRO A N 1
ATOM 1474 C CA . PRO A 1 207 ? -9.222 -2.542 -1.089 1.00 93.31 207 PRO A CA 1
ATOM 1475 C C . PRO A 1 207 ? -8.937 -1.624 -2.284 1.00 93.31 207 PRO A C 1
ATOM 1477 O O . PRO A 1 207 ? -9.843 -1.259 -3.029 1.00 93.31 207 PRO A O 1
ATOM 1480 N N . TYR A 1 208 ? -7.659 -1.318 -2.492 1.00 93.44 208 TYR A N 1
ATOM 1481 C CA . TYR A 1 208 ? -7.155 -0.602 -3.664 1.00 93.44 208 TYR A CA 1
ATOM 1482 C C . TYR A 1 208 ? -5.995 -1.384 -4.263 1.00 93.44 208 TYR A C 1
ATOM 1484 O O . TYR A 1 208 ? -5.271 -2.075 -3.545 1.00 93.44 208 TYR A O 1
ATOM 1492 N N . THR A 1 209 ? -5.796 -1.251 -5.572 1.00 92.31 209 THR A N 1
ATOM 1493 C CA . THR A 1 209 ? -4.587 -1.767 -6.224 1.00 92.31 209 THR A CA 1
ATOM 1494 C C . THR A 1 209 ? -3.692 -0.595 -6.581 1.00 92.31 209 THR A C 1
ATOM 1496 O O . THR A 1 209 ? -4.101 0.274 -7.344 1.00 92.31 209 THR A O 1
ATOM 1499 N N . LEU A 1 210 ? -2.482 -0.570 -6.028 1.00 92.56 210 LEU A N 1
ATOM 1500 C CA . LEU A 1 210 ? -1.470 0.403 -6.417 1.00 92.56 210 LEU A CA 1
ATOM 1501 C C . LEU A 1 210 ? -0.809 -0.055 -7.721 1.00 92.56 210 LEU A C 1
ATOM 1503 O O . LEU A 1 210 ? -0.191 -1.120 -7.762 1.00 92.56 210 LEU A O 1
ATOM 1507 N N . THR A 1 211 ? -0.947 0.742 -8.772 1.00 91.12 211 THR A N 1
ATOM 1508 C CA . THR A 1 211 ? -0.328 0.513 -10.080 1.00 91.12 211 THR A CA 1
ATOM 1509 C C . THR A 1 211 ? 0.578 1.664 -10.462 1.00 91.12 211 THR A C 1
ATOM 1511 O O . THR A 1 211 ? 0.610 2.708 -9.814 1.00 91.12 211 THR A O 1
ATOM 1514 N N . ASP A 1 212 ? 1.355 1.435 -11.508 1.00 90.50 212 ASP A N 1
ATOM 1515 C CA . ASP A 1 212 ? 2.012 2.486 -12.255 1.00 90.50 212 ASP A CA 1
ATOM 1516 C C . ASP A 1 212 ? 1.295 2.629 -13.598 1.00 90.50 212 ASP A C 1
ATOM 1518 O O . ASP A 1 212 ? 1.322 1.715 -14.423 1.00 90.50 212 ASP A O 1
ATOM 1522 N N . ASP A 1 213 ? 0.631 3.765 -13.782 1.00 90.12 213 ASP A N 1
ATOM 1523 C CA . ASP A 1 213 ? -0.203 4.045 -14.953 1.00 90.12 213 ASP A CA 1
ATOM 1524 C C . ASP A 1 213 ? 0.557 4.835 -16.025 1.00 90.12 213 ASP A C 1
ATOM 1526 O O . ASP A 1 213 ? -0.018 5.279 -17.026 1.00 90.12 213 ASP A O 1
ATOM 1530 N N . LEU A 1 214 ? 1.862 5.047 -15.833 1.00 88.56 214 LEU A N 1
ATOM 1531 C CA . LEU A 1 214 ? 2.665 5.713 -16.837 1.00 88.56 214 LEU A CA 1
ATOM 1532 C C . LEU A 1 214 ? 2.758 4.804 -18.062 1.00 88.56 214 LEU A C 1
ATOM 1534 O O . LEU A 1 214 ? 3.193 3.657 -17.977 1.00 88.56 214 LEU A O 1
ATOM 1538 N N . MET A 1 215 ? 2.378 5.329 -19.230 1.00 77.81 215 MET A N 1
ATOM 1539 C CA . MET A 1 215 ? 2.631 4.623 -20.480 1.00 77.81 215 MET A CA 1
ATOM 1540 C C . MET A 1 215 ? 4.135 4.541 -20.712 1.00 77.81 215 MET A C 1
ATOM 1542 O O . MET A 1 215 ? 4.784 5.507 -21.124 1.00 77.81 215 MET A O 1
ATOM 1546 N N . HIS A 1 216 ? 4.672 3.359 -20.462 1.00 76.25 216 HIS A N 1
ATOM 1547 C CA . HIS A 1 216 ? 6.035 3.023 -20.804 1.00 76.25 216 HIS A CA 1
ATOM 1548 C C . HIS A 1 216 ? 6.114 2.624 -22.281 1.00 76.25 216 HIS A C 1
ATOM 1550 O O . HIS A 1 216 ? 5.291 1.835 -22.739 1.00 76.25 216 HIS A O 1
ATOM 1556 N N . PRO A 1 217 ? 7.064 3.157 -23.068 1.00 62.94 217 PRO A N 1
ATOM 1557 C CA . PRO A 1 217 ? 7.173 2.879 -24.503 1.00 62.94 217 PRO A CA 1
ATOM 1558 C C . PRO A 1 217 ? 7.743 1.479 -24.832 1.00 62.94 217 PRO A C 1
ATOM 1560 O O . PRO A 1 217 ? 8.471 1.335 -25.816 1.00 62.94 217 PRO A O 1
ATOM 1563 N N . TRP A 1 218 ? 7.459 0.457 -24.017 1.00 62.09 218 TRP A N 1
ATOM 1564 C CA . TRP A 1 218 ? 7.958 -0.916 -24.166 1.00 62.09 218 TRP A CA 1
ATOM 1565 C C . TRP A 1 218 ? 6.963 -1.977 -23.706 1.00 62.09 218 TRP A C 1
ATOM 1567 O O . TRP A 1 218 ? 6.255 -1.742 -22.705 1.00 62.09 218 TRP A O 1
#